Protein AF-A0A9P7KJD4-F1 (afdb_monomer)

pLDDT: mean 81.86, std 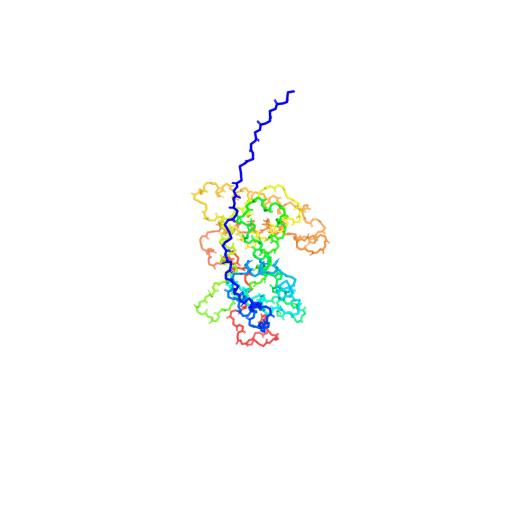16.27, range [40.31, 97.12]

Secondary structure (DSSP, 8-state):
--------------------------GGGS-HHHHHHHHHTS-HHHHHHHHTT-HHHHHHHH-TT--HHHHHHHHHTT---GGGSGGGGSTTPPPP-HHHHHHHHHHHHHHHH-GGGHHHHHHHHHHHHHHHHHTPPPB-TTSSS-PPPHHHHHHHHHHHHS-GGG--S---HHHHHHHHHHHHHHTTGGGGG-S-HHHHHHHHHHHHHHHHHHHT-GGGTTTTTTSSB-TTSSB-HHHHHHHHHHHHHHHHHS-GGGGGGSPP-SGGGGS-B--TTGGG--TT-TT--S--

Mean predicted aligned error: 10.27 Å

Organism: NCBI:txid117069

Foldseek 3Di:
DDDDDDDDDDDPPPPPDPPPVCPPPDPVVDDLVVVLVVLLPDQVVVLVVQLVPDVVSVCSSPVPVDCPSLQSNLVVVVAQALCQFPVNVPPPDDDDNSVVLSVLVVVLVVCLVPVVNCVVCVLSNLVNLVVSLRSFHAQALPDPDRPDGSSQVVSLVSVLVGCSLVDPDDDDLSSLLSSLQQLLQQLCVNLPPDPPPVVSVVVLVVLQVVLCVLQPPCVCQVCPVNDQADVVRHGVSNNSSSVSSNVSVVQVPDPPVCVVVDQDGGSVSSRHYQDNPPPDDDPPCSPCPVVD

Sequence (292 aa):
MKSLVSNTGLKPCSLASPILNSNNLNIFHIPIEVIERILVLCCPRDVIAFSGTSRLAHMIVFDFSNQHLWRELFFSLSFDDPCYSQYYVSSDASPIDWRRKTIERLTTEWTIMSPWMLSNHTSSILQTFIDMVYDLPPLYVRETMRAPSRNVGWLEQVFRTSEVLNVDTEMPRREAMLYSQLRAYVSLSLDKGDADETKSGARLETRRKRGRLYVYNFRNYFGRHWGPFLDSGNADWIHIEHLVNVMVMNLRQLPGIWRDIQPPLGLAACRPFSAPMNGRETPTDWARVEGK

Structure (mmCIF, N/CA/C/O backbone):
data_AF-A0A9P7KJD4-F1
#
_entry.id   AF-A0A9P7KJD4-F1
#
loop_
_atom_site.group_PDB
_atom_site.id
_atom_site.type_symbol
_atom_site.label_atom_id
_atom_site.label_alt_id
_atom_site.label_comp_id
_atom_site.label_asym_id
_atom_site.label_entity_id
_atom_site.label_seq_id
_atom_site.pdbx_PDB_ins_code
_atom_site.Cartn_x
_atom_site.Cartn_y
_atom_site.Cartn_z
_atom_site.occupancy
_atom_site.B_iso_or_equiv
_atom_site.auth_seq_id
_atom_site.auth_comp_id
_atom_site.auth_asym_id
_atom_site.auth_atom_id
_atom_site.pdbx_PDB_model_num
ATOM 1 N N . MET A 1 1 ? -47.289 55.771 16.217 1.00 42.94 1 MET A N 1
ATOM 2 C CA . MET A 1 1 ? -48.157 54.744 15.594 1.00 42.94 1 MET A CA 1
ATOM 3 C C . MET A 1 1 ? -47.655 53.388 16.086 1.00 42.94 1 MET A C 1
ATOM 5 O O . MET A 1 1 ? -46.578 53.003 15.676 1.00 42.94 1 MET A O 1
ATOM 9 N N . LYS A 1 2 ? -48.131 52.814 17.201 1.00 43.31 2 LYS A N 1
ATOM 10 C CA . LYS A 1 2 ? -49.394 52.063 17.410 1.00 43.31 2 LYS A CA 1
ATOM 11 C C . LYS A 1 2 ? -49.703 51.044 16.300 1.00 43.31 2 LYS A C 1
ATOM 13 O O . LYS A 1 2 ? -50.199 51.463 15.265 1.00 43.31 2 LYS A O 1
ATOM 18 N N . SER A 1 3 ? -49.448 49.756 16.576 1.00 42.69 3 SER A N 1
ATOM 19 C CA . SER A 1 3 ? -50.182 48.551 16.113 1.00 42.69 3 SER A CA 1
ATOM 20 C C . SER A 1 3 ? -49.430 47.304 16.639 1.00 42.69 3 SER A C 1
ATOM 22 O O . SER A 1 3 ? -48.323 47.057 16.181 1.00 42.69 3 SER A O 1
ATOM 24 N N . LEU A 1 4 ? -49.776 46.646 17.757 1.00 48.16 4 LEU A N 1
ATOM 25 C CA . LEU A 1 4 ? -50.876 45.683 17.999 1.00 48.16 4 LEU A CA 1
ATOM 26 C C . LEU A 1 4 ? -50.970 44.544 16.969 1.00 48.16 4 LEU A C 1
ATOM 28 O O . LEU A 1 4 ? -51.598 44.755 15.945 1.00 48.16 4 LEU A O 1
ATOM 32 N N . VAL A 1 5 ? -50.438 43.354 17.300 1.00 48.31 5 VAL A N 1
ATOM 33 C CA . VAL A 1 5 ? -50.891 42.010 16.848 1.00 48.31 5 VAL A CA 1
ATOM 34 C C . VAL A 1 5 ? -50.411 40.993 17.907 1.00 48.31 5 VAL A C 1
ATOM 36 O O . VAL A 1 5 ? -49.222 40.731 18.030 1.00 48.31 5 VAL A O 1
ATOM 39 N N . SER A 1 6 ? -51.210 40.767 18.951 1.00 47.00 6 SER A N 1
ATOM 40 C CA . SER A 1 6 ? -52.088 39.602 19.183 1.00 47.00 6 SER A CA 1
ATOM 41 C C . SER A 1 6 ? -51.369 38.338 19.673 1.00 47.00 6 SER A C 1
ATOM 43 O O . SER A 1 6 ? -50.793 37.560 18.919 1.00 47.00 6 SER A O 1
ATOM 45 N N . ASN A 1 7 ? -51.492 38.163 20.984 1.00 44.88 7 ASN A N 1
ATOM 46 C CA . ASN A 1 7 ? -51.107 37.036 21.812 1.00 44.88 7 ASN A CA 1
ATOM 47 C C . ASN A 1 7 ? -52.156 35.914 21.654 1.00 44.88 7 ASN A C 1
ATOM 49 O O . ASN A 1 7 ? -53.291 36.080 22.100 1.00 44.88 7 ASN A O 1
ATOM 53 N N . THR A 1 8 ? -51.812 34.795 21.012 1.00 46.28 8 THR A N 1
ATOM 54 C CA . THR A 1 8 ? -52.658 33.589 20.983 1.00 46.28 8 THR A CA 1
ATOM 55 C C . THR A 1 8 ? -52.100 32.560 21.954 1.00 46.28 8 THR A C 1
ATOM 57 O O . THR A 1 8 ? -51.098 31.901 21.683 1.00 46.28 8 THR A O 1
ATOM 60 N N . GLY A 1 9 ? -52.764 32.445 23.104 1.00 50.56 9 GLY A N 1
ATOM 61 C CA . GLY A 1 9 ? -52.480 31.435 24.111 1.00 50.56 9 GLY A CA 1
ATOM 62 C C . GLY A 1 9 ? -52.808 30.032 23.607 1.00 50.56 9 GLY A C 1
ATOM 63 O O . GLY A 1 9 ? -53.969 29.699 23.378 1.00 50.56 9 GLY A O 1
ATOM 64 N N . LEU A 1 10 ? -51.779 29.196 23.505 1.00 40.31 10 LEU A N 1
ATOM 65 C CA . LEU A 1 10 ? -51.909 27.745 23.477 1.00 40.31 10 LEU A CA 1
ATOM 66 C C . LEU A 1 10 ? -51.587 27.227 24.881 1.00 40.31 10 LEU A C 1
ATOM 68 O O . LEU A 1 10 ? -50.459 27.335 25.357 1.00 40.31 10 LEU A O 1
ATOM 72 N N . LYS A 1 11 ? -52.610 26.698 25.560 1.00 54.25 11 LYS A N 1
ATOM 73 C CA . LYS A 1 11 ? -52.457 25.927 26.799 1.00 54.25 11 LYS A CA 1
ATOM 74 C C . LYS A 1 11 ? -51.611 24.681 26.498 1.00 54.25 11 LYS A C 1
ATOM 76 O O . LYS A 1 11 ? -52.033 23.890 25.653 1.00 54.25 11 LYS A O 1
ATOM 81 N N . PRO A 1 12 ? -50.485 24.440 27.189 1.00 44.53 12 PRO A N 1
ATOM 82 C CA . PRO A 1 12 ? -49.829 23.146 27.112 1.00 44.53 12 PRO A CA 1
ATOM 83 C C . PRO A 1 12 ? -50.713 22.107 27.813 1.00 44.53 12 PRO A C 1
ATOM 85 O O . PRO A 1 12 ? -51.007 22.213 29.005 1.00 44.53 12 PRO A O 1
ATOM 88 N N . CYS A 1 13 ? -51.174 21.115 27.050 1.00 43.16 13 CYS A N 1
ATOM 89 C CA . CYS A 1 13 ? -51.767 19.905 27.601 1.00 43.16 13 CYS A CA 1
ATOM 90 C C . CYS A 1 13 ? -50.708 19.200 28.452 1.00 43.16 13 CYS A C 1
ATOM 92 O O . CYS A 1 13 ? -49.703 18.719 27.932 1.00 43.16 13 CYS A O 1
ATOM 94 N N . SER A 1 14 ? -50.945 19.157 29.762 1.00 47.88 14 SER A N 1
ATOM 95 C CA . SER A 1 14 ? -50.229 18.305 30.706 1.00 47.88 14 SER A CA 1
ATOM 96 C C . SER A 1 14 ? -50.563 16.844 30.394 1.00 47.88 14 SER A C 1
ATOM 98 O O . SER A 1 14 ? -51.525 16.281 30.916 1.00 47.88 14 SER A O 1
ATOM 100 N N . LEU A 1 15 ? -49.804 16.248 29.475 1.00 45.72 15 LEU A N 1
ATOM 101 C CA . LEU A 1 15 ? -49.674 14.801 29.379 1.00 45.72 15 LEU A CA 1
ATOM 102 C C . LEU A 1 15 ? -48.803 14.376 30.556 1.00 45.72 15 LEU A C 1
ATOM 104 O O . LEU A 1 15 ? -47.605 14.648 30.583 1.00 45.72 15 LEU A O 1
ATOM 108 N N . ALA A 1 16 ? -49.436 13.759 31.550 1.00 47.41 16 ALA A N 1
ATOM 109 C CA . ALA A 1 16 ? -48.750 13.074 32.627 1.00 47.41 16 ALA A CA 1
ATOM 110 C C . ALA A 1 16 ? -47.809 12.029 32.013 1.00 47.41 16 ALA A C 1
ATOM 112 O O . ALA A 1 16 ? -48.247 10.990 31.518 1.00 47.41 16 ALA A O 1
ATOM 113 N N . SER A 1 17 ? -46.515 12.339 32.010 1.00 51.97 17 SER A N 1
ATOM 114 C CA . SER A 1 17 ? -45.463 11.386 31.692 1.00 51.97 17 SER A CA 1
ATOM 115 C C . SER A 1 17 ? -45.599 10.198 32.646 1.00 51.97 17 SER A C 1
ATOM 117 O O . SER A 1 17 ? -45.612 10.415 33.863 1.00 51.97 17 SER A O 1
ATOM 119 N N . PRO A 1 18 ? -45.688 8.949 32.162 1.00 50.72 18 PRO A N 1
ATOM 120 C CA . PRO A 1 18 ? -45.493 7.815 33.041 1.00 50.72 18 PRO A CA 1
ATOM 121 C C . PRO A 1 18 ? -44.069 7.929 33.581 1.00 50.72 18 PRO A C 1
ATOM 123 O O . PRO A 1 18 ? -43.103 7.948 32.816 1.00 50.72 18 PRO A O 1
ATOM 126 N N . ILE A 1 19 ? -43.948 8.057 34.902 1.00 47.47 19 ILE A N 1
ATOM 127 C CA . ILE A 1 19 ? -42.687 7.904 35.621 1.00 47.47 19 ILE A CA 1
ATOM 128 C C . ILE A 1 19 ? -42.300 6.433 35.447 1.00 47.47 19 ILE A C 1
ATOM 130 O O . ILE A 1 19 ? -42.606 5.577 36.273 1.00 47.47 19 ILE A O 1
ATOM 134 N N . LEU A 1 20 ? -41.689 6.116 34.307 1.00 48.62 20 LEU A N 1
ATOM 135 C CA . LEU A 1 20 ? -40.846 4.946 34.186 1.00 48.62 20 LEU A CA 1
ATOM 136 C C . LEU A 1 20 ? -39.729 5.184 35.192 1.00 48.62 20 LEU A C 1
ATOM 138 O O . LEU A 1 20 ? -38.929 6.102 35.017 1.00 48.62 20 LEU A O 1
ATOM 142 N N . ASN A 1 21 ? -39.719 4.395 36.266 1.00 48.81 21 ASN A N 1
ATOM 143 C CA . ASN A 1 21 ? -38.546 4.232 37.110 1.00 48.81 21 ASN A CA 1
ATOM 144 C C . ASN A 1 21 ? -37.390 3.842 36.189 1.00 48.81 21 ASN A C 1
ATOM 146 O O . ASN A 1 21 ? -37.224 2.679 35.821 1.00 48.81 21 ASN A O 1
ATOM 150 N N . SER A 1 22 ? -36.631 4.848 35.769 1.00 56.28 22 SER A N 1
ATOM 151 C CA . SER A 1 22 ? -35.399 4.731 35.019 1.00 56.28 22 SER A CA 1
ATOM 152 C C . SER A 1 22 ? -34.359 4.133 35.956 1.00 56.28 22 SER A C 1
ATOM 154 O O . SER A 1 22 ? -33.493 4.828 36.486 1.00 56.28 22 SER A O 1
ATOM 156 N N . ASN A 1 23 ? -34.462 2.823 36.185 1.00 57.41 23 ASN A N 1
ATOM 157 C CA . ASN A 1 23 ? -33.298 2.013 36.488 1.00 57.41 23 ASN A CA 1
ATOM 158 C C . ASN A 1 23 ? -32.370 2.229 35.296 1.00 57.41 23 ASN A C 1
ATOM 160 O O . ASN A 1 23 ? -32.601 1.669 34.226 1.00 57.41 23 ASN A O 1
ATOM 164 N N . ASN A 1 24 ? -31.424 3.158 35.444 1.00 62.34 24 ASN A N 1
ATOM 165 C CA . ASN A 1 24 ? -30.505 3.563 34.392 1.00 62.34 24 ASN A CA 1
ATOM 166 C C . ASN A 1 24 ? -29.698 2.336 33.962 1.00 62.34 24 ASN A C 1
ATOM 168 O O . ASN A 1 24 ? -28.676 2.009 34.562 1.00 62.34 24 ASN A O 1
ATOM 172 N N . LEU A 1 25 ? -30.183 1.643 32.931 1.00 71.75 25 LEU A N 1
ATOM 173 C CA . LEU A 1 25 ? -29.469 0.582 32.239 1.00 71.75 25 LEU A CA 1
ATOM 174 C C . LEU A 1 25 ? -28.323 1.240 31.481 1.00 71.75 25 LEU A C 1
ATOM 176 O O . LEU A 1 25 ? -28.427 1.583 30.307 1.00 71.75 25 LEU A O 1
ATOM 180 N N . ASN A 1 26 ? -27.243 1.496 32.206 1.00 83.25 26 ASN A N 1
ATOM 181 C CA . ASN A 1 26 ? -26.026 2.022 31.640 1.00 83.25 26 ASN A CA 1
ATOM 182 C C . ASN A 1 26 ? -25.213 0.853 31.073 1.00 83.25 26 ASN A C 1
ATOM 184 O O . ASN A 1 26 ? -24.862 -0.074 31.805 1.00 83.25 26 ASN A O 1
ATOM 188 N N . ILE A 1 27 ? -24.894 0.912 29.778 1.00 84.94 27 ILE A N 1
ATOM 189 C CA . ILE A 1 27 ? -24.039 -0.072 29.099 1.00 84.94 27 ILE A CA 1
ATOM 190 C C . ILE A 1 27 ? -22.665 -0.208 29.773 1.00 84.94 27 ILE A C 1
ATOM 192 O O . ILE A 1 27 ? -22.027 -1.242 29.664 1.00 84.94 27 ILE A O 1
ATOM 196 N N . PHE A 1 28 ? -22.220 0.788 30.538 1.00 86.75 28 PHE A N 1
ATOM 197 C CA . PHE A 1 28 ? -20.962 0.718 31.283 1.00 86.75 28 PHE A CA 1
ATOM 198 C C . PHE A 1 28 ? -21.047 -0.098 32.590 1.00 86.75 28 PHE A C 1
ATOM 200 O O . PHE A 1 28 ? -20.061 -0.168 33.316 1.00 86.75 28 PHE A O 1
ATOM 207 N N . HIS A 1 29 ? -22.197 -0.707 32.913 1.00 89.75 29 HIS A N 1
ATOM 208 C CA . HIS A 1 29 ? -22.329 -1.643 34.040 1.00 89.75 29 HIS A CA 1
ATOM 209 C C . HIS A 1 29 ? -22.071 -3.109 33.668 1.00 89.75 29 HIS A C 1
ATOM 211 O O . HIS A 1 29 ? -21.938 -3.935 34.572 1.00 89.75 29 HIS A O 1
ATOM 217 N N . ILE A 1 30 ? -22.000 -3.451 32.377 1.00 93.06 30 ILE A N 1
ATOM 218 C CA . ILE A 1 30 ? -21.575 -4.793 31.956 1.00 93.06 30 ILE A CA 1
ATOM 219 C C . ILE A 1 30 ? -20.040 -4.899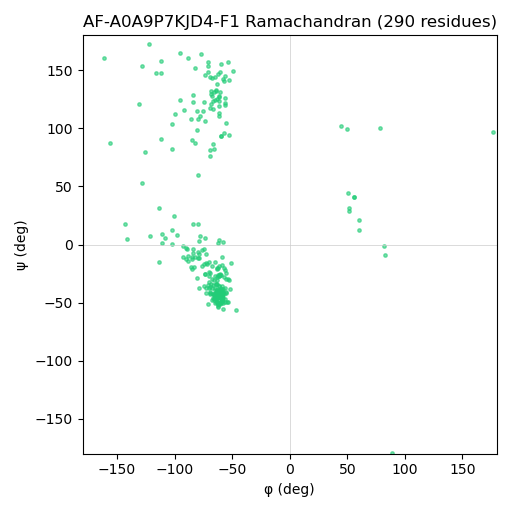 31.946 1.00 93.06 30 ILE A C 1
ATOM 221 O O . ILE A 1 30 ? -19.366 -3.885 31.747 1.00 93.06 30 ILE A O 1
ATOM 225 N N . PRO A 1 31 ? -19.473 -6.104 32.155 1.00 93.94 31 PRO A N 1
ATOM 226 C CA . PRO A 1 31 ? -18.030 -6.318 32.076 1.00 93.94 31 PRO A CA 1
ATOM 227 C C . PRO A 1 31 ? -17.456 -5.886 30.723 1.00 93.94 31 PRO A C 1
ATOM 229 O O . PRO A 1 31 ? -18.100 -6.053 29.682 1.00 93.94 31 PRO A O 1
ATOM 232 N N . ILE A 1 32 ? -16.236 -5.349 30.739 1.00 92.44 32 ILE A N 1
ATOM 233 C CA . ILE A 1 32 ? -15.574 -4.786 29.557 1.00 92.44 32 ILE A CA 1
ATOM 234 C C . ILE A 1 32 ? -15.421 -5.816 28.433 1.00 92.44 32 ILE A C 1
ATOM 236 O O . ILE A 1 32 ? -15.647 -5.502 27.269 1.00 92.44 32 ILE A O 1
ATOM 240 N N . GLU A 1 33 ? -15.168 -7.072 28.785 1.00 93.38 33 GLU A N 1
ATOM 241 C CA . GLU A 1 33 ? -15.022 -8.187 27.852 1.00 93.38 33 GLU A CA 1
ATOM 242 C C . GLU A 1 33 ? -16.323 -8.441 27.076 1.00 93.38 33 GLU A C 1
ATOM 244 O O . GLU A 1 33 ? -16.302 -8.817 25.902 1.00 93.38 33 GLU A O 1
ATOM 249 N N . VAL A 1 34 ? -17.476 -8.212 27.717 1.00 94.81 34 VAL A N 1
ATOM 250 C CA . VAL A 1 34 ? -18.794 -8.330 27.078 1.00 94.81 34 VAL A CA 1
ATOM 251 C C . VAL A 1 34 ? -19.022 -7.163 26.122 1.00 94.81 34 VAL A C 1
ATOM 253 O O . VAL A 1 34 ? -19.505 -7.384 25.013 1.00 94.81 34 VAL A O 1
ATOM 256 N N . ILE A 1 35 ? -18.636 -5.943 26.514 1.00 94.56 35 ILE A N 1
ATOM 257 C CA . ILE A 1 35 ? -18.706 -4.762 25.641 1.00 94.56 35 ILE A CA 1
ATOM 258 C C . ILE A 1 35 ? -17.846 -4.989 24.397 1.00 94.56 35 ILE A C 1
ATOM 260 O O . ILE A 1 35 ? -18.338 -4.834 23.285 1.00 94.56 35 ILE A O 1
ATOM 264 N N . GLU A 1 36 ? -16.595 -5.415 24.565 1.00 93.81 36 GLU A N 1
ATOM 265 C CA . GLU A 1 36 ? -15.687 -5.698 23.452 1.00 93.81 36 GLU A CA 1
ATOM 266 C C . GLU A 1 36 ? -16.253 -6.763 22.519 1.00 93.81 36 GLU A C 1
ATOM 268 O O . GLU A 1 36 ? -16.260 -6.576 21.305 1.00 93.81 36 GLU A O 1
ATOM 273 N N . ARG A 1 37 ? -16.814 -7.845 23.066 1.00 94.25 37 ARG A N 1
ATOM 274 C CA . ARG A 1 37 ? -17.432 -8.896 22.253 1.00 94.25 37 ARG A CA 1
ATOM 275 C C . ARG A 1 37 ? -18.651 -8.408 21.473 1.00 94.25 37 ARG A C 1
ATOM 277 O O . ARG A 1 37 ? -18.861 -8.872 20.357 1.00 94.25 37 ARG A O 1
ATOM 284 N N . ILE A 1 38 ? -19.435 -7.481 22.028 1.00 95.50 38 ILE A N 1
ATOM 285 C CA . ILE A 1 38 ? -20.523 -6.813 21.299 1.00 95.50 38 ILE A CA 1
ATOM 286 C C . ILE A 1 38 ? -19.943 -5.929 20.189 1.00 95.50 38 ILE A C 1
ATOM 288 O O . ILE A 1 38 ? -20.411 -5.998 19.058 1.00 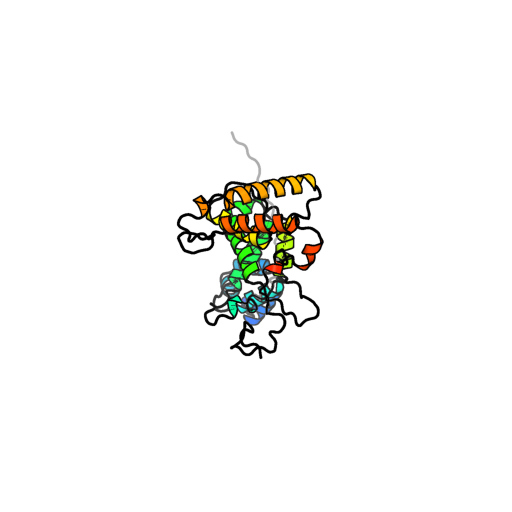95.50 38 ILE A O 1
ATOM 292 N N . LEU A 1 39 ? -18.904 -5.141 20.483 1.00 96.00 39 LEU A N 1
ATOM 293 C CA . LEU A 1 39 ? -18.277 -4.241 19.512 1.00 96.00 39 LEU A CA 1
ATOM 294 C C . LEU A 1 39 ? -17.627 -4.988 18.340 1.00 96.00 39 LEU A C 1
ATOM 296 O O . LEU A 1 39 ? -17.690 -4.491 17.221 1.00 96.00 39 LEU A O 1
ATOM 300 N N . VAL A 1 40 ? -17.069 -6.184 18.556 1.00 96.12 40 VAL A N 1
ATOM 301 C CA . VAL A 1 40 ? -16.535 -7.049 17.482 1.00 96.12 40 VAL A CA 1
ATOM 302 C C . VAL A 1 40 ? -17.613 -7.456 16.467 1.00 96.12 40 VAL A C 1
ATOM 304 O O . VAL A 1 40 ? -17.295 -7.720 15.310 1.00 96.12 40 VAL A O 1
ATOM 307 N N . LEU A 1 41 ? -18.890 -7.489 16.866 1.00 95.62 41 LEU A N 1
ATOM 308 C CA . LEU A 1 41 ? -20.010 -7.787 15.963 1.00 95.62 41 LEU A CA 1
ATOM 309 C C . LEU A 1 41 ? -20.474 -6.564 15.155 1.00 95.62 41 LEU A C 1
ATOM 311 O O . LEU A 1 41 ? -21.283 -6.712 14.239 1.00 95.62 41 LEU A O 1
ATOM 315 N N . CYS A 1 42 ? -19.998 -5.366 15.494 1.00 95.62 42 CYS A N 1
ATOM 316 C CA . CYS A 1 42 ? -20.350 -4.126 14.814 1.00 95.62 42 CYS A CA 1
ATOM 317 C C . CYS A 1 42 ? -19.408 -3.844 13.635 1.00 95.62 42 CYS A C 1
ATOM 319 O O . CYS A 1 42 ? -18.271 -4.314 13.585 1.00 95.62 42 CYS A O 1
ATOM 321 N N . CYS A 1 43 ? -19.848 -2.994 12.702 1.00 93.81 43 CYS A N 1
ATOM 322 C CA . CYS A 1 43 ? -18.942 -2.453 11.695 1.00 93.81 43 CYS A CA 1
ATOM 323 C C . CYS A 1 43 ? -17.865 -1.598 12.392 1.00 93.81 43 CYS A C 1
ATOM 325 O O . CYS A 1 43 ? -18.207 -0.789 13.259 1.00 93.81 43 CYS A O 1
ATOM 327 N N . PRO A 1 44 ? -16.579 -1.675 12.002 1.00 94.75 44 PRO A N 1
ATOM 328 C CA . PRO A 1 44 ? -15.530 -0.843 12.597 1.00 94.75 44 PRO A CA 1
ATOM 329 C C . PRO A 1 44 ? -15.826 0.665 12.568 1.00 94.75 44 PRO A C 1
ATOM 331 O O . PRO A 1 44 ? -15.413 1.399 13.463 1.00 94.75 44 PRO A O 1
ATOM 334 N N . ARG A 1 45 ? -16.585 1.137 11.569 1.00 94.00 45 ARG A N 1
ATOM 335 C CA . ARG A 1 45 ? -17.041 2.535 11.490 1.00 94.00 45 ARG A CA 1
ATOM 336 C C . ARG A 1 45 ? -17.985 2.892 12.642 1.00 94.00 45 ARG A C 1
ATOM 338 O O . ARG A 1 45 ? -17.856 3.970 13.216 1.00 94.00 45 ARG A O 1
ATOM 345 N N . ASP A 1 46 ? -18.868 1.973 13.020 1.00 95.94 46 ASP A N 1
ATOM 346 C CA . ASP A 1 46 ? -19.786 2.149 14.147 1.00 95.94 46 ASP A CA 1
ATOM 347 C C . ASP A 1 46 ? -19.037 2.099 15.479 1.00 95.94 46 ASP A C 1
ATOM 349 O O . ASP A 1 46 ? -19.365 2.849 16.392 1.00 95.94 46 ASP A O 1
ATOM 353 N N . VAL A 1 47 ? -17.984 1.280 15.585 1.00 96.38 47 VAL A N 1
ATOM 354 C CA . VAL A 1 47 ? -17.105 1.252 16.768 1.00 96.38 47 VAL A CA 1
ATOM 355 C C . VAL A 1 47 ? -16.382 2.594 16.939 1.00 96.38 47 VAL A C 1
ATOM 357 O O . VAL A 1 47 ? -16.336 3.143 18.043 1.00 96.38 47 VAL A O 1
ATOM 360 N N . ILE A 1 48 ? -15.883 3.176 15.843 1.00 95.00 48 ILE A N 1
ATOM 361 C CA . ILE A 1 48 ? -15.301 4.525 15.855 1.00 95.00 48 ILE A CA 1
ATOM 362 C C . ILE A 1 48 ? -16.363 5.561 16.244 1.00 95.00 48 ILE A C 1
ATOM 364 O O . ILE A 1 48 ? -16.102 6.398 17.105 1.00 95.00 48 ILE A O 1
ATOM 368 N N . ALA A 1 49 ? -17.573 5.501 15.686 1.00 95.81 49 ALA A N 1
ATOM 369 C CA . ALA A 1 49 ? -18.648 6.421 16.058 1.00 95.81 49 ALA A CA 1
ATOM 370 C C . ALA A 1 49 ? -19.050 6.284 17.541 1.00 95.81 49 ALA A C 1
ATOM 372 O O . ALA A 1 49 ? -19.209 7.290 18.236 1.00 95.81 49 ALA A O 1
ATOM 373 N N . PHE A 1 50 ? -19.134 5.053 18.055 1.00 95.88 50 PHE A N 1
ATOM 374 C CA . PHE A 1 50 ? -19.419 4.749 19.458 1.00 95.88 50 PHE A CA 1
ATOM 375 C C . PHE A 1 50 ? -18.397 5.397 20.393 1.00 95.88 50 PHE A C 1
ATOM 377 O O . PHE A 1 50 ? -18.780 5.987 21.406 1.00 95.88 50 PHE A O 1
ATOM 384 N N . SER A 1 51 ? -17.114 5.369 20.028 1.00 96.19 51 SER A N 1
ATOM 385 C CA . SER A 1 51 ? -16.053 6.009 20.811 1.00 96.19 51 SER A CA 1
ATOM 386 C C . SER A 1 51 ? -16.286 7.515 21.027 1.00 96.19 51 SER A C 1
ATOM 388 O O . SER A 1 51 ? -15.893 8.056 22.057 1.00 96.19 51 SER A O 1
ATOM 390 N N . GLY A 1 52 ? -16.988 8.187 20.105 1.00 96.12 52 GLY A N 1
ATOM 391 C CA . GLY A 1 52 ? -17.313 9.613 20.188 1.00 96.12 52 GLY A CA 1
ATOM 392 C C . GLY A 1 52 ? -18.481 9.953 21.120 1.00 96.12 52 GLY A C 1
ATOM 393 O O . GLY A 1 52 ? -18.732 11.127 21.378 1.00 96.12 52 GLY A O 1
ATOM 394 N N . THR A 1 53 ? -19.200 8.955 21.642 1.00 96.56 53 THR A N 1
ATOM 395 C CA . THR A 1 53 ? -20.408 9.184 22.456 1.00 96.56 53 THR A CA 1
ATOM 396 C C . THR A 1 53 ? -20.105 9.550 23.908 1.00 96.56 53 THR A C 1
ATOM 398 O O . THR A 1 53 ? -20.894 10.238 24.553 1.00 96.56 53 THR A O 1
ATOM 401 N N . SER A 1 54 ? -18.975 9.092 24.455 1.00 95.12 54 SER A N 1
ATOM 402 C CA . SER A 1 54 ? -18.577 9.364 25.840 1.00 95.12 54 SER A CA 1
ATOM 403 C C . SER A 1 54 ? -17.082 9.133 26.060 1.00 95.12 54 SER A C 1
ATOM 405 O O . SER A 1 54 ? -16.443 8.375 25.333 1.00 95.12 54 SER A O 1
ATOM 407 N N . ARG A 1 55 ? -16.522 9.716 27.131 1.00 94.88 55 ARG A N 1
ATOM 408 C CA . ARG A 1 55 ? -15.117 9.478 27.510 1.00 94.88 55 ARG A CA 1
ATOM 409 C C . ARG A 1 55 ? -14.845 8.009 27.845 1.00 94.88 55 ARG A C 1
ATOM 411 O O . ARG A 1 55 ? -13.769 7.517 27.531 1.00 94.88 55 ARG A O 1
ATOM 418 N N . LEU A 1 56 ? -15.804 7.317 28.467 1.00 94.00 56 LEU A N 1
ATOM 419 C CA . LEU A 1 56 ? -15.669 5.890 28.771 1.00 94.00 56 LEU A CA 1
ATOM 420 C C . LEU A 1 56 ? -15.654 5.056 27.489 1.00 94.00 56 LEU A C 1
ATOM 422 O O . LEU A 1 56 ? -14.740 4.263 27.318 1.00 94.00 56 LEU A O 1
ATOM 426 N N . ALA A 1 57 ? -16.582 5.288 26.555 1.00 95.31 57 ALA A N 1
ATOM 427 C CA . ALA A 1 57 ? -16.568 4.622 25.250 1.00 95.31 57 ALA A CA 1
ATOM 428 C C . ALA A 1 57 ? -15.252 4.867 24.497 1.00 95.31 57 ALA A C 1
ATOM 430 O O . ALA A 1 57 ? -14.667 3.931 23.959 1.00 95.31 57 ALA A O 1
ATOM 431 N N . HIS A 1 58 ? -14.744 6.104 24.517 1.00 95.69 58 HIS A N 1
ATOM 432 C CA . HIS A 1 58 ? -13.442 6.426 23.943 1.00 95.69 58 HIS A CA 1
ATOM 433 C C . HIS A 1 58 ? -12.309 5.635 24.603 1.00 95.69 58 HIS A C 1
ATOM 435 O O . HIS A 1 58 ? -11.458 5.095 23.906 1.00 95.69 58 HIS A O 1
ATOM 441 N N . MET A 1 59 ? -12.279 5.562 25.937 1.00 94.50 59 MET A N 1
ATOM 442 C CA . MET A 1 59 ? -11.270 4.783 26.658 1.00 94.50 59 MET A CA 1
ATOM 443 C C . MET A 1 59 ? -11.355 3.299 26.303 1.00 94.50 59 MET A C 1
ATOM 445 O O . MET A 1 59 ? -10.329 2.709 26.025 1.00 94.50 59 MET A O 1
ATOM 449 N N . ILE A 1 60 ? -12.555 2.724 26.234 1.00 93.56 60 ILE A N 1
ATOM 450 C CA . ILE A 1 60 ? -12.762 1.316 25.867 1.00 93.56 60 ILE A CA 1
ATOM 451 C C . ILE A 1 60 ? -12.245 1.028 24.453 1.00 93.56 60 ILE A C 1
ATOM 453 O O . ILE A 1 60 ? -11.522 0.064 24.236 1.00 93.56 60 ILE A O 1
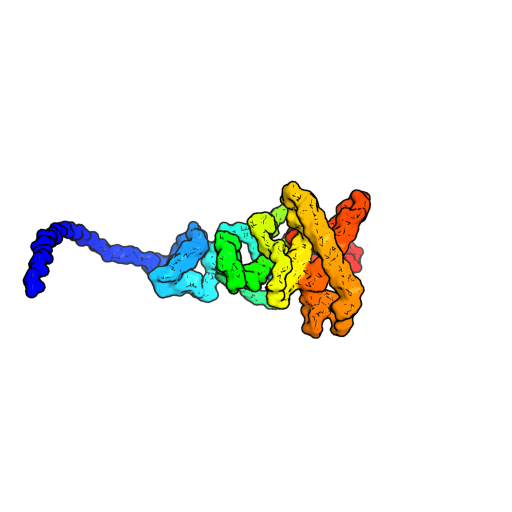ATOM 457 N N . VAL A 1 61 ? -12.600 1.874 23.485 1.00 95.44 61 VAL A N 1
ATOM 458 C CA . VAL A 1 61 ? -12.245 1.657 22.077 1.00 95.44 61 VAL A CA 1
ATOM 459 C C . VAL A 1 61 ? -10.769 1.951 21.805 1.00 95.44 61 VAL A C 1
ATOM 461 O O . VAL A 1 61 ? -10.154 1.285 20.976 1.00 95.44 61 VAL A O 1
ATOM 464 N N . PHE A 1 62 ? -10.184 2.953 22.462 1.00 94.50 62 PHE A N 1
ATOM 465 C CA . PHE A 1 62 ? -8.837 3.437 22.151 1.00 94.50 62 PHE A CA 1
ATOM 466 C C . PHE A 1 62 ? -7.785 3.146 23.218 1.00 94.50 62 PHE A C 1
ATOM 468 O O . PHE A 1 62 ? -6.669 3.663 23.082 1.00 94.50 62 PHE A O 1
ATOM 475 N N . ASP A 1 63 ? -8.095 2.335 24.234 1.00 90.81 63 ASP A N 1
ATOM 476 C CA . ASP A 1 63 ? -7.088 1.907 25.200 1.00 90.81 63 ASP A CA 1
ATOM 477 C C . ASP A 1 63 ? -5.926 1.231 24.468 1.00 90.81 63 ASP A C 1
ATOM 479 O O . ASP A 1 63 ? -6.082 0.258 23.732 1.00 90.81 63 ASP A O 1
ATOM 483 N N . PHE A 1 64 ? -4.735 1.791 24.658 1.00 71.75 64 PHE A N 1
ATOM 484 C CA . PHE A 1 64 ? -3.530 1.356 23.969 1.00 71.75 64 PHE A CA 1
ATOM 485 C C . PHE A 1 64 ? -3.079 -0.030 24.438 1.00 71.75 64 PHE A C 1
ATOM 487 O O . PHE A 1 64 ? -2.398 -0.735 23.692 1.00 71.75 64 PHE A O 1
ATOM 494 N N . SER A 1 65 ? -3.464 -0.421 25.658 1.00 83.25 65 SER A N 1
ATOM 495 C CA . SER A 1 65 ? -3.115 -1.724 26.218 1.00 83.25 65 SER A CA 1
ATOM 496 C C . SER A 1 65 ? -3.851 -2.878 25.527 1.00 83.25 65 SER A C 1
ATOM 498 O O . SER A 1 65 ? -3.312 -3.983 25.441 1.00 83.25 65 SER A O 1
ATOM 500 N N . ASN A 1 66 ? -5.038 -2.613 24.964 1.00 81.62 66 ASN A N 1
ATOM 501 C CA . ASN A 1 66 ? -5.898 -3.639 24.397 1.00 81.62 66 ASN A CA 1
ATOM 502 C C . ASN A 1 66 ? -6.017 -3.544 22.865 1.00 81.62 66 ASN A C 1
ATOM 504 O O . ASN A 1 66 ? -6.907 -2.908 22.302 1.00 81.62 66 ASN A O 1
ATOM 508 N N . GLN A 1 67 ? -5.125 -4.249 22.166 1.00 92.19 67 GLN A N 1
ATOM 509 C CA . GLN A 1 67 ? -5.179 -4.409 20.706 1.00 92.19 67 GLN A CA 1
ATOM 510 C C . GLN A 1 67 ? -6.120 -5.547 20.258 1.00 92.19 67 GLN A C 1
ATOM 512 O O . GLN A 1 67 ? -6.298 -5.741 19.055 1.00 92.19 67 GLN A O 1
ATOM 517 N N . HIS A 1 68 ? -6.720 -6.305 21.188 1.00 92.88 68 HIS A N 1
ATOM 518 C CA . HIS A 1 68 ? -7.563 -7.464 20.868 1.00 92.88 68 HIS A CA 1
ATOM 519 C C . HIS A 1 68 ? -8.806 -7.055 20.073 1.00 92.88 68 HIS A C 1
ATOM 521 O O . HIS A 1 68 ? -9.049 -7.610 19.004 1.00 92.88 68 HIS A O 1
ATOM 527 N N . LEU A 1 69 ? -9.536 -6.032 20.537 1.00 95.12 69 LEU A N 1
ATOM 528 C CA . LEU A 1 69 ? -10.714 -5.508 19.837 1.00 95.12 69 LEU A CA 1
ATOM 529 C C . LEU A 1 69 ? -10.386 -5.149 18.380 1.00 95.12 69 LEU A C 1
ATOM 531 O O . LEU A 1 69 ? -11.069 -5.583 17.456 1.00 95.12 69 LEU A O 1
ATOM 535 N N . TRP A 1 70 ? -9.311 -4.389 18.164 1.00 95.94 70 TRP A N 1
ATOM 536 C CA . TRP A 1 70 ? -8.907 -3.957 16.825 1.00 95.94 70 TRP A CA 1
ATOM 537 C C . TRP A 1 70 ? -8.414 -5.099 15.946 1.00 95.94 70 TRP A C 1
ATOM 539 O O . TRP A 1 70 ? -8.661 -5.076 14.745 1.00 95.94 70 TRP A O 1
ATOM 549 N N . ARG A 1 71 ? -7.753 -6.106 16.522 1.00 94.88 71 ARG A N 1
ATOM 550 C CA . ARG A 1 71 ? -7.348 -7.313 15.798 1.00 94.88 71 ARG A CA 1
ATOM 551 C C . ARG A 1 71 ? -8.559 -8.103 15.299 1.00 94.88 71 ARG A C 1
ATOM 553 O O . ARG A 1 71 ? -8.601 -8.475 14.131 1.00 94.88 71 ARG A O 1
ATOM 560 N N . GLU A 1 72 ? -9.557 -8.316 16.152 1.00 95.00 72 GLU A N 1
ATOM 561 C CA . GLU A 1 72 ? -10.790 -9.015 15.770 1.00 95.00 72 GLU A CA 1
ATOM 562 C C . GLU A 1 72 ? -11.579 -8.226 14.711 1.00 95.00 72 GLU A C 1
ATOM 564 O O . GLU A 1 72 ? -11.994 -8.779 13.689 1.00 95.00 72 GLU A O 1
ATOM 569 N N . LEU A 1 73 ? -11.697 -6.903 14.883 1.00 95.31 73 LEU A N 1
ATOM 570 C CA . LEU A 1 73 ? -12.297 -6.021 13.877 1.00 95.31 73 LEU A CA 1
ATOM 571 C C . LEU A 1 73 ? -11.534 -6.069 12.548 1.00 95.31 73 LEU A C 1
ATOM 573 O O . LEU A 1 73 ? -12.156 -6.119 11.488 1.00 95.31 73 LEU A O 1
ATOM 577 N N . PHE A 1 74 ? -10.203 -6.104 12.576 1.00 94.88 74 PHE A N 1
ATOM 578 C CA . PHE A 1 74 ? -9.386 -6.227 11.372 1.00 94.88 74 PHE A CA 1
ATOM 579 C C . PHE A 1 74 ? -9.687 -7.522 10.608 1.00 94.88 74 PHE A C 1
ATOM 581 O O . PHE A 1 74 ? -9.847 -7.497 9.386 1.00 94.88 74 PHE A O 1
ATOM 588 N N . PHE A 1 75 ? -9.816 -8.651 11.310 1.00 92.19 75 PHE A N 1
ATOM 589 C CA . PHE A 1 75 ? -10.150 -9.926 10.675 1.00 92.19 75 PHE A CA 1
ATOM 590 C C . PHE A 1 75 ? -11.570 -9.961 10.107 1.00 92.19 75 PHE A C 1
ATOM 592 O O . PHE A 1 75 ? -11.790 -10.603 9.075 1.00 92.19 75 PHE A O 1
ATOM 599 N N . SER A 1 76 ? -12.510 -9.214 10.696 1.00 92.19 76 SER A N 1
ATOM 600 C CA . SER A 1 76 ? -13.860 -9.059 10.139 1.00 92.19 76 SER A CA 1
ATOM 601 C C . SER A 1 76 ? -13.871 -8.359 8.767 1.00 92.19 76 SER A C 1
ATOM 603 O O . SER A 1 76 ? -14.713 -8.665 7.923 1.00 92.19 76 SER A O 1
ATOM 605 N N . LEU A 1 77 ? -12.887 -7.491 8.488 1.00 89.00 77 LEU A N 1
ATOM 606 C CA . LEU A 1 77 ? -12.766 -6.738 7.230 1.00 89.00 77 LEU A CA 1
ATOM 607 C C . LEU A 1 77 ? -12.221 -7.563 6.053 1.00 89.00 77 LEU A C 1
ATOM 609 O O . LEU A 1 77 ? -11.978 -7.018 4.979 1.00 89.00 77 LEU A O 1
ATOM 613 N N . SER A 1 78 ? -12.046 -8.878 6.220 1.00 88.00 78 SER A N 1
ATOM 614 C CA . SER A 1 78 ? -11.564 -9.775 5.161 1.00 88.00 78 SER A CA 1
ATOM 615 C C . SER A 1 78 ? -10.216 -9.352 4.568 1.00 88.00 78 SER A C 1
ATOM 617 O O . SER A 1 78 ? -10.001 -9.463 3.367 1.00 88.00 78 SER A O 1
ATOM 619 N N . PHE A 1 79 ? -9.279 -8.910 5.402 1.00 91.50 79 PHE A N 1
ATOM 620 C CA . PHE A 1 79 ? -7.893 -8.678 4.995 1.00 91.50 79 PHE A CA 1
ATOM 621 C C . PHE A 1 79 ? -6.992 -9.882 5.295 1.00 91.50 79 PHE A C 1
ATOM 623 O O . PHE A 1 79 ? -7.380 -10.785 6.041 1.00 91.50 79 PHE A O 1
ATOM 630 N N . ASP A 1 80 ? -5.801 -9.912 4.689 1.00 91.62 80 ASP A N 1
ATOM 631 C CA . ASP A 1 80 ? -4.774 -10.897 5.050 1.00 91.62 80 ASP A CA 1
ATOM 632 C C . ASP A 1 80 ? -4.148 -10.546 6.404 1.00 91.62 80 ASP A C 1
ATOM 634 O O . ASP A 1 80 ? -3.981 -9.367 6.727 1.00 91.62 80 ASP A O 1
ATOM 638 N N . ASP A 1 81 ? -3.777 -11.569 7.176 1.00 90.62 81 ASP A N 1
ATOM 639 C CA . ASP A 1 81 ? -3.109 -11.396 8.464 1.00 90.62 81 ASP A CA 1
ATOM 640 C C . ASP A 1 81 ? -1.627 -11.000 8.253 1.00 90.62 81 ASP A C 1
ATOM 642 O O . ASP A 1 81 ? -0.846 -11.807 7.729 1.00 90.62 81 ASP A O 1
ATOM 646 N N . PRO A 1 82 ? -1.218 -9.778 8.661 1.00 89.75 82 PRO A N 1
ATOM 647 C CA . PRO A 1 82 ? 0.145 -9.282 8.481 1.00 89.75 82 PRO A CA 1
ATOM 648 C C . PRO A 1 82 ? 1.202 -10.104 9.232 1.00 89.75 82 PRO A C 1
ATOM 650 O O . PRO A 1 82 ? 2.368 -10.072 8.831 1.00 89.75 82 PRO A O 1
ATOM 653 N N . CYS A 1 83 ? 0.820 -10.883 10.256 1.00 86.38 83 CYS A N 1
ATOM 654 C CA . CYS A 1 83 ? 1.732 -11.769 10.988 1.00 86.38 83 CYS A CA 1
ATOM 655 C C . CYS A 1 83 ? 2.384 -12.820 10.084 1.00 86.38 83 CYS A C 1
ATOM 657 O O . CYS A 1 83 ? 3.467 -13.309 10.394 1.00 86.38 83 CYS A O 1
ATOM 659 N N . TYR A 1 84 ? 1.732 -13.183 8.975 1.00 84.12 84 TYR A N 1
ATOM 660 C CA . TYR A 1 84 ? 2.272 -14.164 8.037 1.00 84.12 84 TYR A CA 1
ATOM 661 C C . TYR A 1 84 ? 3.151 -13.549 6.950 1.00 84.12 84 TYR A C 1
ATOM 663 O O . TYR A 1 84 ? 3.700 -14.297 6.145 1.00 84.12 84 TYR A O 1
ATOM 671 N N . SER A 1 85 ? 3.300 -12.226 6.881 1.00 81.75 85 SER A N 1
ATOM 672 C CA . SER A 1 85 ? 4.214 -11.612 5.914 1.00 81.75 85 SER A CA 1
ATOM 673 C C . SER A 1 85 ? 5.676 -11.913 6.279 1.00 81.75 85 SER A C 1
ATOM 675 O O . SER A 1 85 ? 6.045 -11.969 7.453 1.00 81.75 85 SER A O 1
ATOM 677 N N . GLN A 1 86 ? 6.541 -12.112 5.276 1.00 64.81 86 GLN A N 1
ATOM 678 C CA . GLN A 1 86 ? 7.951 -12.473 5.517 1.00 64.81 86 GLN A CA 1
ATOM 679 C C . GLN A 1 86 ? 8.721 -11.412 6.316 1.00 64.81 86 GLN A C 1
ATOM 681 O O . GLN A 1 86 ? 9.674 -11.752 7.014 1.00 64.81 86 GLN A O 1
ATOM 686 N N . TYR A 1 87 ? 8.280 -10.152 6.262 1.00 59.22 87 TYR A N 1
ATOM 687 C CA . TYR A 1 87 ? 8.869 -9.053 7.027 1.00 59.22 87 TYR A CA 1
ATOM 688 C C . TYR A 1 87 ? 8.757 -9.247 8.547 1.00 59.22 87 TYR A C 1
ATOM 690 O O . TYR A 1 87 ? 9.593 -8.736 9.286 1.00 59.22 87 TYR A O 1
ATOM 698 N N . TYR A 1 88 ? 7.758 -10.002 9.017 1.00 53.94 88 TYR A N 1
ATOM 699 C CA . TYR A 1 88 ? 7.515 -10.227 10.444 1.00 53.94 88 TYR A CA 1
ATOM 700 C C . TYR A 1 88 ? 8.269 -11.423 11.037 1.00 53.94 88 TYR A C 1
ATOM 702 O O . TYR A 1 88 ? 8.295 -11.576 12.254 1.00 53.94 88 TYR A O 1
ATOM 710 N N . VAL A 1 89 ? 8.910 -12.260 10.212 1.00 54.88 89 VAL A N 1
ATOM 711 C CA . VAL A 1 89 ? 9.707 -13.403 10.701 1.00 54.88 89 VAL A CA 1
ATOM 712 C C . VAL A 1 89 ? 11.096 -12.957 11.191 1.00 54.88 89 VAL A C 1
ATOM 714 O O . VAL A 1 89 ? 11.797 -13.714 11.860 1.00 54.88 89 VAL A O 1
ATOM 717 N N . SER A 1 90 ? 11.499 -11.712 10.918 1.00 58.53 90 SER A N 1
ATOM 718 C CA . SER A 1 90 ? 12.703 -11.123 11.506 1.00 58.53 90 SER A CA 1
ATOM 719 C C . SER A 1 90 ? 12.519 -10.912 13.013 1.00 58.53 90 SER A C 1
ATOM 721 O O . SER A 1 90 ? 11.557 -10.281 13.441 1.00 58.53 90 SER A O 1
ATOM 723 N N . SER A 1 91 ? 13.463 -11.406 13.822 1.00 54.62 91 SER A N 1
ATOM 724 C CA . SER A 1 91 ? 13.400 -11.381 15.296 1.00 54.62 91 SER A CA 1
ATOM 725 C C . SER A 1 91 ? 13.292 -9.986 15.936 1.00 54.62 91 SER A C 1
ATOM 727 O O . SER A 1 91 ? 12.976 -9.907 17.119 1.00 54.62 91 SER A O 1
ATOM 729 N N . ASP A 1 92 ? 13.482 -8.911 15.164 1.00 60.81 92 ASP A N 1
ATOM 730 C CA . ASP A 1 92 ? 13.411 -7.513 15.617 1.00 60.81 92 ASP A CA 1
ATOM 731 C C . ASP A 1 92 ? 12.097 -6.802 15.226 1.00 60.81 92 ASP A C 1
ATOM 733 O O . ASP A 1 92 ? 12.003 -5.573 15.291 1.00 60.81 92 ASP A O 1
ATOM 737 N N . ALA A 1 93 ? 11.075 -7.539 14.777 1.00 67.31 93 ALA A N 1
ATOM 738 C CA . ALA A 1 93 ? 9.821 -6.935 14.340 1.00 67.31 93 ALA A CA 1
ATOM 739 C C . ALA A 1 93 ? 9.083 -6.249 15.506 1.00 67.31 93 ALA A C 1
ATOM 741 O O . ALA A 1 93 ? 8.758 -6.864 16.524 1.00 67.31 93 ALA A O 1
ATOM 742 N N . SER A 1 94 ? 8.785 -4.958 15.340 1.00 79.12 94 SER A N 1
ATOM 743 C CA . SER A 1 94 ? 7.957 -4.210 16.284 1.00 79.12 94 SER A CA 1
ATOM 744 C C . SER A 1 94 ? 6.541 -4.804 16.356 1.00 79.12 94 SER A C 1
ATOM 746 O O . SER A 1 94 ? 6.025 -5.299 15.348 1.00 79.12 94 SER A O 1
ATOM 748 N N . PRO A 1 95 ? 5.881 -4.768 17.530 1.00 87.25 95 PRO A N 1
ATOM 749 C CA . PRO A 1 95 ? 4.536 -5.316 17.674 1.00 87.25 95 PRO A CA 1
ATOM 750 C C . PRO A 1 95 ? 3.556 -4.639 16.706 1.00 87.25 95 PRO A C 1
ATOM 752 O O . PRO A 1 95 ? 3.630 -3.433 16.459 1.00 87.25 95 PRO A O 1
ATOM 755 N N . ILE A 1 96 ? 2.625 -5.424 16.155 1.00 89.56 96 ILE A N 1
ATOM 756 C CA . ILE A 1 96 ? 1.634 -4.933 15.190 1.00 89.56 96 ILE A CA 1
ATOM 757 C C . ILE A 1 96 ? 0.654 -3.985 15.886 1.00 89.56 96 ILE A C 1
ATOM 759 O O . ILE A 1 96 ? -0.070 -4.387 16.795 1.00 89.56 96 ILE A O 1
ATOM 763 N N . ASP A 1 97 ? 0.582 -2.742 15.408 1.00 92.94 97 ASP A N 1
ATOM 764 C CA . ASP A 1 97 ? -0.484 -1.804 15.773 1.00 92.94 97 ASP A CA 1
ATOM 765 C C . ASP A 1 97 ? -1.727 -2.083 14.910 1.00 92.94 97 ASP A C 1
ATOM 767 O O . ASP A 1 97 ? -1.903 -1.528 13.817 1.00 92.94 97 ASP A O 1
ATOM 771 N N . TRP A 1 98 ? -2.569 -3.002 15.392 1.00 94.12 98 TRP A N 1
ATOM 772 C CA . TRP A 1 98 ? -3.807 -3.422 14.730 1.00 94.12 98 TRP A CA 1
ATOM 773 C C . TRP A 1 98 ? -4.783 -2.267 14.572 1.00 94.12 98 TRP A C 1
ATOM 775 O O . TRP A 1 98 ? -5.414 -2.132 13.520 1.00 94.12 98 TRP A O 1
ATOM 785 N N . ARG A 1 99 ? -4.876 -1.400 15.586 1.00 94.44 99 ARG A N 1
ATOM 786 C CA . ARG A 1 99 ? -5.706 -0.196 15.532 1.00 94.44 99 ARG A CA 1
ATOM 787 C C . ARG A 1 99 ? -5.301 0.684 14.360 1.00 94.44 99 ARG A C 1
ATOM 789 O O . ARG A 1 99 ? -6.143 1.014 13.525 1.00 94.44 99 ARG A O 1
ATOM 796 N N . ARG A 1 100 ? -4.020 1.059 14.290 1.00 93.62 100 ARG A N 1
ATOM 797 C CA . ARG A 1 100 ? -3.515 1.941 13.234 1.00 93.62 100 ARG A CA 1
ATOM 798 C C . ARG A 1 100 ? -3.767 1.339 11.853 1.00 93.62 100 ARG A C 1
ATOM 800 O O . ARG A 1 100 ? -4.377 2.004 11.020 1.00 93.62 100 ARG A O 1
ATOM 807 N N . LYS A 1 101 ? -3.391 0.070 11.638 1.00 94.12 101 LYS A N 1
ATOM 808 C CA . LYS A 1 101 ? -3.609 -0.622 10.353 1.00 94.12 101 LYS A CA 1
ATOM 809 C C . LYS A 1 101 ? -5.090 -0.663 9.958 1.00 94.12 101 LYS A C 1
ATOM 811 O O . LYS A 1 101 ? -5.415 -0.450 8.792 1.00 94.12 101 LYS A O 1
ATOM 816 N N . THR A 1 102 ? -5.989 -0.913 10.910 1.00 94.69 102 THR A N 1
ATOM 817 C CA . THR A 1 102 ? -7.439 -0.946 10.656 1.00 94.69 102 THR A CA 1
ATOM 818 C C . THR A 1 102 ? -7.958 0.427 10.236 1.00 94.69 102 THR A C 1
ATOM 820 O O . THR A 1 102 ? -8.616 0.552 9.204 1.00 94.69 102 THR A O 1
ATOM 823 N N . ILE A 1 103 ? -7.626 1.471 11.001 1.00 94.06 103 ILE A N 1
ATOM 824 C CA . ILE A 1 103 ? -8.082 2.841 10.737 1.00 94.06 103 ILE A CA 1
ATOM 825 C C . ILE A 1 103 ? -7.543 3.356 9.401 1.00 94.06 103 ILE A C 1
ATOM 827 O O . ILE A 1 103 ? -8.300 3.946 8.633 1.00 94.06 103 ILE A O 1
ATOM 831 N N . GLU A 1 104 ? -6.271 3.115 9.086 1.00 94.38 104 GLU A N 1
ATOM 832 C CA . GLU A 1 104 ? -5.660 3.541 7.821 1.00 94.38 104 GLU A CA 1
ATOM 833 C C . GLU A 1 104 ? -6.349 2.905 6.607 1.00 94.38 104 GLU A C 1
ATOM 835 O O . GLU A 1 104 ? -6.669 3.602 5.640 1.00 94.38 104 GLU A O 1
ATOM 840 N N . ARG A 1 105 ? -6.654 1.602 6.669 1.00 94.19 105 ARG A N 1
ATOM 841 C CA . ARG A 1 105 ? -7.352 0.891 5.586 1.00 94.19 105 ARG A CA 1
ATOM 842 C C . ARG A 1 105 ? -8.792 1.373 5.414 1.00 94.19 105 ARG A C 1
ATOM 844 O O . ARG A 1 105 ? -9.211 1.625 4.287 1.00 94.19 105 ARG A O 1
ATOM 851 N N . LEU A 1 106 ? -9.522 1.584 6.511 1.00 92.56 106 LEU A N 1
ATOM 852 C CA . LEU A 1 106 ? -10.885 2.135 6.475 1.00 92.56 106 LEU A CA 1
ATOM 853 C C . LEU A 1 106 ? -10.916 3.572 5.947 1.00 92.56 106 LEU A C 1
ATOM 855 O O . LEU A 1 106 ? -11.777 3.922 5.142 1.00 92.56 106 LEU A O 1
ATOM 859 N N . THR A 1 107 ? -9.968 4.402 6.381 1.00 91.44 107 THR A N 1
ATOM 860 C CA . THR A 1 107 ? -9.839 5.792 5.918 1.00 91.44 107 THR A CA 1
ATOM 861 C C . THR A 1 107 ? -9.521 5.825 4.430 1.00 91.44 107 THR A C 1
ATOM 863 O O . THR A 1 107 ? -10.091 6.626 3.688 1.00 91.44 107 THR A O 1
ATOM 866 N N . THR A 1 108 ? -8.655 4.918 3.978 1.00 92.06 108 THR A N 1
ATOM 867 C CA . THR A 1 108 ? -8.318 4.764 2.565 1.00 92.06 108 THR A CA 1
ATOM 868 C C . THR A 1 108 ? -9.544 4.371 1.748 1.00 92.06 108 THR A C 1
ATOM 870 O O . THR A 1 108 ? -9.874 5.064 0.789 1.00 92.06 108 THR A O 1
ATOM 873 N N . GLU A 1 109 ? -10.273 3.334 2.164 1.00 89.75 109 GLU A N 1
ATOM 874 C CA . GLU A 1 109 ? -11.521 2.908 1.521 1.00 89.75 109 GLU A CA 1
ATOM 875 C C . GLU A 1 109 ? -12.532 4.061 1.417 1.00 89.75 109 GLU A C 1
ATOM 877 O O . GLU A 1 109 ? -13.050 4.353 0.338 1.00 89.75 109 GLU A O 1
ATOM 882 N N . TRP A 1 110 ? -12.769 4.768 2.524 1.00 88.25 110 TRP A N 1
ATOM 883 C CA . TRP A 1 110 ? -13.689 5.901 2.562 1.00 88.25 110 TRP A CA 1
ATOM 884 C C . TRP A 1 110 ? -13.251 7.039 1.630 1.00 88.25 110 TRP A C 1
ATOM 886 O O . TRP A 1 110 ? -14.076 7.641 0.938 1.00 88.25 110 TRP A O 1
ATOM 896 N N . THR A 1 111 ? -11.953 7.345 1.599 1.00 89.69 111 THR A N 1
ATOM 897 C CA . THR A 1 111 ? -11.425 8.440 0.779 1.00 89.69 111 THR A CA 1
ATOM 898 C C . THR A 1 111 ? -11.510 8.118 -0.709 1.00 89.69 111 THR A C 1
ATOM 900 O O . THR A 1 111 ? -11.845 8.996 -1.498 1.00 89.69 111 THR A O 1
ATOM 903 N N . ILE A 1 112 ? -11.303 6.857 -1.102 1.00 86.25 112 ILE A N 1
ATOM 904 C CA . ILE A 1 112 ? -11.502 6.413 -2.491 1.00 86.25 112 ILE A CA 1
ATOM 905 C C . ILE A 1 112 ? -12.965 6.601 -2.915 1.00 86.25 112 ILE A C 1
ATOM 907 O O . ILE A 1 112 ? -13.230 7.038 -4.033 1.00 86.25 112 ILE A O 1
ATOM 911 N N . MET A 1 113 ? -13.918 6.331 -2.016 1.00 84.31 113 MET A N 1
ATOM 912 C CA . MET A 1 113 ? -15.347 6.567 -2.262 1.00 84.31 113 MET A CA 1
ATOM 913 C C . MET A 1 113 ? -15.723 8.059 -2.316 1.00 84.31 113 MET A C 1
ATOM 915 O O . MET A 1 113 ? -16.806 8.399 -2.787 1.00 84.31 113 MET A O 1
ATOM 919 N N . SER A 1 114 ? -14.846 8.953 -1.849 1.00 85.62 114 SER A N 1
ATOM 920 C CA . SER A 1 114 ? -15.090 10.395 -1.736 1.00 85.62 114 SER A CA 1
ATOM 921 C C . SER A 1 114 ? -13.992 11.202 -2.451 1.00 85.62 114 SER A C 1
ATOM 923 O O . SER A 1 114 ? -13.109 11.750 -1.788 1.00 85.62 114 SER A O 1
ATOM 925 N N . PRO A 1 115 ? -14.041 11.341 -3.793 1.00 76.56 115 PRO A N 1
ATOM 926 C CA . PRO A 1 115 ? -12.926 11.860 -4.599 1.00 76.56 115 PRO A CA 1
ATOM 927 C C . PRO A 1 115 ? -12.391 13.239 -4.186 1.00 76.56 115 PRO A C 1
ATOM 929 O O . PRO A 1 115 ? -11.207 13.522 -4.345 1.00 76.56 115 PRO A O 1
ATOM 932 N N . TRP A 1 116 ? -13.242 14.095 -3.617 1.00 78.50 116 TRP A N 1
ATOM 933 C CA . TRP A 1 116 ? -12.872 15.432 -3.143 1.00 78.50 116 TRP A CA 1
ATOM 934 C C . TRP A 1 116 ? -11.928 15.421 -1.927 1.00 78.50 116 TRP A C 1
ATOM 936 O O . TRP A 1 116 ? -11.264 16.421 -1.672 1.00 78.50 116 TRP A O 1
ATOM 946 N N . MET A 1 117 ? -11.831 14.309 -1.189 1.00 76.50 117 MET A N 1
ATOM 947 C CA . MET A 1 117 ? -10.890 14.158 -0.070 1.00 76.50 117 MET A CA 1
ATOM 948 C C . MET A 1 117 ? -9.518 13.631 -0.491 1.00 76.50 117 MET A C 1
ATOM 950 O O . MET A 1 117 ? -8.568 13.718 0.290 1.00 76.50 117 MET A O 1
ATOM 954 N N . LEU A 1 118 ? -9.391 13.106 -1.715 1.00 77.56 118 LEU A N 1
ATOM 955 C CA . LEU A 1 118 ? -8.173 12.444 -2.173 1.00 77.56 118 LEU A CA 1
ATOM 956 C C . LEU A 1 118 ? -6.962 13.383 -2.105 1.00 77.56 118 LEU A C 1
ATOM 958 O O . LEU A 1 118 ? -5.932 12.989 -1.568 1.00 77.56 118 LEU A O 1
ATOM 962 N N . SER A 1 119 ? -7.104 14.639 -2.547 1.00 76.50 119 SER A N 1
ATOM 963 C CA . SER A 1 119 ? -5.988 15.591 -2.656 1.00 76.50 119 SER A CA 1
ATOM 964 C C . SER A 1 119 ? -5.241 15.813 -1.340 1.00 76.50 119 SER A C 1
ATOM 966 O O . SER A 1 119 ? -4.018 15.913 -1.346 1.00 76.50 119 SER A O 1
ATOM 968 N N . ASN A 1 120 ? -5.954 15.846 -0.213 1.00 81.12 120 ASN A N 1
ATOM 969 C CA . ASN A 1 120 ? -5.372 16.166 1.094 1.00 81.12 120 ASN A CA 1
ATOM 970 C C . ASN A 1 120 ? -4.708 14.955 1.763 1.00 81.12 120 ASN A C 1
ATOM 972 O O . ASN A 1 120 ? -3.887 15.121 2.664 1.00 81.12 120 ASN A O 1
ATOM 976 N N . HIS A 1 121 ? -5.056 13.742 1.328 1.00 85.25 121 HIS A N 1
ATOM 977 C CA . HIS A 1 121 ? -4.628 12.492 1.957 1.00 85.25 121 HIS A CA 1
ATOM 978 C C . HIS A 1 121 ? -3.859 11.564 1.009 1.00 85.25 121 HIS A C 1
ATOM 980 O O . HIS A 1 121 ? -3.517 10.449 1.407 1.00 85.25 121 HIS A O 1
ATOM 986 N N . THR A 1 122 ? -3.525 12.029 -0.201 1.00 89.44 122 THR A N 1
ATOM 987 C CA . THR A 1 122 ? -2.845 11.257 -1.255 1.00 89.44 122 THR A CA 1
ATOM 988 C C . THR A 1 122 ? -1.647 10.476 -0.716 1.00 89.44 122 THR A C 1
ATOM 990 O O . THR A 1 122 ? -1.618 9.252 -0.800 1.00 89.44 122 THR A O 1
ATOM 993 N N . SER A 1 123 ? -0.688 11.157 -0.081 1.00 92.12 123 SER A N 1
ATOM 994 C CA . SER A 1 123 ? 0.507 10.516 0.487 1.00 92.12 123 SER A CA 1
ATOM 995 C C . SER A 1 123 ? 0.189 9.387 1.483 1.00 92.12 123 SER A C 1
ATOM 997 O O . SER A 1 123 ? 0.849 8.351 1.458 1.00 92.12 123 SER A O 1
ATOM 999 N N . SER A 1 124 ? -0.812 9.571 2.353 1.00 93.12 124 SER A N 1
ATOM 1000 C CA . SER A 1 124 ? -1.197 8.565 3.355 1.00 93.12 124 SER A CA 1
ATOM 1001 C C . SER A 1 124 ? -1.841 7.347 2.703 1.00 93.12 124 SER A C 1
ATOM 1003 O O . SER A 1 124 ? -1.519 6.222 3.058 1.00 93.12 124 SER A O 1
ATOM 1005 N N . ILE A 1 125 ? -2.716 7.574 1.724 1.00 93.31 125 ILE A N 1
ATOM 1006 C CA . ILE A 1 125 ? -3.433 6.523 0.995 1.00 93.31 125 ILE A CA 1
ATOM 1007 C C . ILE A 1 125 ? -2.466 5.651 0.199 1.00 93.31 125 ILE A C 1
ATOM 1009 O O . ILE A 1 125 ? -2.529 4.424 0.266 1.00 93.31 125 ILE A O 1
ATOM 1013 N N . LEU A 1 126 ? -1.533 6.277 -0.524 1.00 94.31 126 LEU A N 1
ATOM 1014 C CA . LEU A 1 126 ? -0.524 5.542 -1.285 1.00 94.31 126 LEU A CA 1
ATOM 1015 C C . LEU A 1 126 ? 0.371 4.717 -0.363 1.00 94.31 126 LEU A C 1
ATOM 1017 O O . LEU A 1 126 ? 0.682 3.572 -0.686 1.00 94.31 126 LEU A O 1
ATOM 1021 N N . GLN A 1 127 ? 0.744 5.272 0.794 1.00 95.62 127 GLN A N 1
ATOM 1022 C CA . GLN A 1 127 ? 1.494 4.528 1.798 1.00 95.62 127 GLN A CA 1
ATOM 1023 C C . GLN A 1 127 ? 0.690 3.332 2.315 1.00 95.62 127 GLN A C 1
ATOM 1025 O O . GLN A 1 127 ? 1.231 2.236 2.368 1.00 95.62 127 GLN A O 1
ATOM 1030 N N . THR A 1 128 ? -0.605 3.494 2.606 1.00 95.94 128 THR A N 1
ATOM 1031 C CA . THR A 1 128 ? -1.465 2.376 3.018 1.00 95.94 128 THR A CA 1
ATOM 1032 C C . THR A 1 128 ? -1.521 1.278 1.955 1.00 95.94 128 THR A C 1
ATOM 1034 O O . THR A 1 128 ? -1.423 0.102 2.297 1.00 95.94 128 THR A O 1
ATOM 1037 N N . PHE A 1 129 ? -1.611 1.618 0.666 1.00 95.69 129 PHE A N 1
ATOM 1038 C CA . PHE A 1 129 ? -1.553 0.610 -0.398 1.00 95.69 129 PHE A CA 1
ATOM 1039 C C . PHE A 1 129 ? -0.216 -0.129 -0.435 1.00 95.69 129 PHE A C 1
ATOM 1041 O O . PHE A 1 129 ? -0.196 -1.348 -0.586 1.00 95.69 129 PHE A O 1
ATOM 1048 N N . ILE A 1 130 ? 0.896 0.592 -0.291 1.00 95.69 130 ILE A N 1
ATOM 1049 C CA . ILE A 1 130 ? 2.237 -0.001 -0.248 1.00 95.69 130 ILE A CA 1
ATOM 1050 C C . ILE A 1 130 ? 2.368 -0.926 0.965 1.00 95.69 130 ILE A C 1
ATOM 1052 O O . ILE A 1 130 ? 2.812 -2.062 0.819 1.00 95.69 130 ILE A O 1
ATOM 1056 N N . ASP A 1 131 ? 1.912 -0.491 2.137 1.00 94.25 131 ASP A N 1
ATOM 1057 C CA . ASP A 1 131 ? 1.912 -1.294 3.359 1.00 94.25 131 ASP A CA 1
ATOM 1058 C C . ASP A 1 131 ? 1.080 -2.574 3.179 1.00 94.25 131 ASP A C 1
ATOM 1060 O O . ASP A 1 131 ? 1.496 -3.645 3.609 1.00 94.25 131 ASP A O 1
ATOM 1064 N N . MET A 1 132 ? -0.052 -2.509 2.470 1.00 94.62 132 MET A N 1
ATOM 1065 C CA . MET A 1 132 ? -0.848 -3.696 2.132 1.00 94.62 132 MET A CA 1
ATOM 1066 C C . MET A 1 132 ? -0.124 -4.671 1.192 1.00 94.62 132 MET A C 1
ATOM 1068 O O . MET A 1 132 ? -0.376 -5.875 1.277 1.00 94.62 132 MET A O 1
ATOM 1072 N N . VAL A 1 133 ? 0.760 -4.174 0.316 1.00 93.62 133 VAL A N 1
ATOM 1073 C CA . VAL A 1 133 ? 1.644 -5.009 -0.520 1.00 93.62 133 VAL A CA 1
ATOM 1074 C C . VAL A 1 133 ? 2.754 -5.646 0.323 1.00 93.62 133 VAL A C 1
ATOM 1076 O O . VAL A 1 133 ? 3.096 -6.807 0.107 1.00 93.62 133 VAL A O 1
ATOM 1079 N N . TYR A 1 134 ? 3.294 -4.935 1.312 1.00 91.19 134 TYR A N 1
ATOM 1080 C CA . TYR A 1 134 ? 4.272 -5.505 2.246 1.00 91.19 134 TYR A CA 1
ATOM 1081 C C . TYR A 1 134 ? 3.656 -6.529 3.207 1.00 91.19 134 TYR A C 1
ATOM 1083 O O . TYR A 1 134 ? 4.306 -7.514 3.547 1.00 91.19 134 TYR A O 1
ATOM 1091 N N . ASP A 1 135 ? 2.387 -6.349 3.576 1.00 91.69 135 ASP A N 1
ATOM 1092 C CA . ASP A 1 135 ? 1.623 -7.274 4.420 1.00 91.69 135 ASP A CA 1
ATOM 1093 C C . ASP A 1 135 ? 1.203 -8.564 3.678 1.00 91.69 135 ASP A C 1
ATOM 1095 O O . ASP A 1 135 ? 0.440 -9.370 4.214 1.00 91.69 135 ASP A O 1
ATOM 1099 N N . LEU A 1 136 ? 1.645 -8.775 2.432 1.00 90.56 136 LEU A N 1
ATOM 1100 C CA . LEU A 1 136 ? 1.251 -9.944 1.654 1.00 90.56 136 LEU A CA 1
ATOM 1101 C C . LEU A 1 136 ? 1.838 -11.244 2.225 1.00 90.56 136 LEU A C 1
ATOM 1103 O O . LEU A 1 136 ? 3.058 -11.356 2.397 1.00 90.56 136 LEU A O 1
ATOM 1107 N N . PRO A 1 137 ? 1.003 -12.278 2.445 1.00 87.75 137 PRO A N 1
ATOM 1108 C CA . PRO A 1 137 ? 1.492 -13.562 2.911 1.00 87.75 137 PRO A CA 1
ATOM 1109 C C . PRO A 1 137 ? 2.273 -14.272 1.795 1.00 87.75 137 PRO A C 1
ATOM 1111 O O . PRO A 1 137 ? 1.930 -14.144 0.605 1.00 87.75 137 PRO A O 1
ATOM 1114 N N . PRO A 1 138 ? 3.287 -15.079 2.148 1.00 84.12 138 PRO A N 1
ATOM 1115 C CA . PRO A 1 138 ? 4.045 -15.846 1.183 1.00 84.12 138 PRO A CA 1
ATOM 1116 C C . PRO A 1 138 ? 3.143 -16.812 0.412 1.00 84.12 138 PRO A C 1
ATOM 1118 O O . PRO A 1 138 ? 2.061 -17.211 0.856 1.00 84.12 138 PRO A O 1
ATOM 1121 N N . LEU A 1 139 ? 3.582 -17.174 -0.787 1.00 79.62 139 LEU A N 1
ATOM 1122 C CA . LEU A 1 139 ? 2.972 -18.245 -1.562 1.00 79.62 139 LEU A CA 1
ATOM 1123 C C . LEU A 1 139 ? 3.492 -19.587 -1.037 1.00 79.62 139 LEU A C 1
ATOM 1125 O O . LEU A 1 139 ? 4.681 -19.886 -1.167 1.00 79.62 139 LEU A O 1
ATOM 1129 N N . TYR A 1 140 ? 2.601 -20.396 -0.462 1.00 70.94 140 TYR A N 1
ATOM 1130 C CA . TYR A 1 140 ? 2.895 -21.777 -0.088 1.00 70.94 140 TYR A CA 1
ATOM 1131 C C . TYR A 1 140 ? 2.522 -22.705 -1.245 1.00 70.94 140 TYR A C 1
ATOM 1133 O O . TYR A 1 140 ? 1.361 -22.812 -1.627 1.00 70.94 140 TYR A O 1
ATOM 1141 N N . VAL A 1 141 ? 3.520 -23.379 -1.818 1.00 59.66 141 VAL A N 1
ATOM 1142 C CA . VAL A 1 141 ? 3.348 -24.254 -2.996 1.00 59.66 141 VAL A CA 1
ATOM 1143 C C . VAL A 1 141 ? 2.625 -25.569 -2.659 1.00 59.66 141 VAL A C 1
ATOM 1145 O O . VAL A 1 141 ? 2.146 -26.258 -3.554 1.00 59.66 141 VAL A O 1
ATOM 1148 N N . ARG A 1 142 ? 2.522 -25.929 -1.371 1.00 54.78 142 ARG A N 1
ATOM 1149 C CA . ARG A 1 142 ? 2.019 -27.244 -0.937 1.00 54.78 142 ARG A CA 1
ATOM 1150 C C . ARG A 1 142 ? 0.506 -27.431 -1.016 1.00 54.78 142 ARG A C 1
ATOM 1152 O O . ARG A 1 142 ? 0.066 -28.577 -1.021 1.00 54.78 142 ARG A O 1
ATOM 1159 N N . GLU A 1 143 ? -0.279 -26.366 -1.101 1.00 50.72 143 GLU A N 1
ATOM 1160 C CA . GLU A 1 143 ? -1.727 -26.489 -1.248 1.00 50.72 143 GLU A CA 1
ATOM 1161 C C . GLU A 1 143 ? -2.095 -26.395 -2.724 1.00 50.72 143 GLU A C 1
ATOM 1163 O O . GLU A 1 143 ? -1.764 -25.443 -3.427 1.00 50.72 143 GLU A O 1
ATOM 1168 N N . THR A 1 144 ? -2.800 -27.413 -3.202 1.00 45.06 144 THR A N 1
ATOM 1169 C CA . THR A 1 144 ? -3.308 -27.588 -4.569 1.00 45.06 144 THR A CA 1
ATOM 1170 C C . THR A 1 144 ? -4.233 -26.460 -5.050 1.00 45.06 144 THR A C 1
ATOM 1172 O O . THR A 1 144 ? -4.698 -26.487 -6.187 1.00 45.06 144 THR A O 1
ATOM 1175 N N . MET A 1 145 ? -4.453 -25.426 -4.236 1.00 51.69 145 MET A N 1
ATOM 1176 C CA . MET A 1 145 ? -5.055 -24.160 -4.622 1.00 51.69 145 MET A CA 1
ATOM 1177 C C . MET A 1 145 ? -4.189 -23.010 -4.107 1.00 51.69 145 MET A C 1
ATOM 1179 O O . MET A 1 145 ? -3.997 -22.852 -2.905 1.00 51.69 145 MET A O 1
ATOM 1183 N N . ARG A 1 146 ? -3.702 -22.163 -5.023 1.00 63.31 146 ARG A N 1
ATOM 1184 C CA . ARG A 1 146 ? -3.150 -20.845 -4.682 1.00 63.31 146 ARG A CA 1
ATOM 1185 C C . ARG A 1 146 ? -4.258 -20.044 -4.000 1.00 63.31 146 ARG A C 1
ATOM 1187 O O . ARG A 1 146 ? -5.052 -19.419 -4.700 1.00 63.31 146 ARG A O 1
ATOM 1194 N N . ALA A 1 147 ? -4.339 -20.073 -2.670 1.00 68.31 147 ALA A N 1
ATOM 1195 C CA . ALA A 1 147 ? -5.312 -19.257 -1.960 1.00 68.31 147 ALA A CA 1
ATOM 1196 C C . ALA A 1 147 ? -5.084 -17.786 -2.367 1.00 68.31 147 ALA A C 1
ATOM 1198 O O . ALA A 1 147 ? -3.955 -17.279 -2.224 1.00 68.31 147 ALA A O 1
ATOM 1199 N N . PRO A 1 148 ? -6.092 -17.121 -2.962 1.00 83.62 148 PRO A N 1
ATOM 1200 C CA . PRO A 1 148 ? -5.947 -15.740 -3.381 1.00 83.62 148 PRO A CA 1
ATOM 1201 C C . PRO A 1 148 ? -5.721 -14.886 -2.135 1.00 83.62 148 PRO A C 1
ATOM 1203 O O . PRO A 1 148 ? -6.415 -15.039 -1.132 1.00 83.62 148 PRO A O 1
ATOM 1206 N N . SER A 1 149 ? -4.724 -14.006 -2.195 1.00 91.12 149 SER A N 1
ATOM 1207 C CA . SER A 1 149 ? -4.529 -13.012 -1.141 1.00 91.12 149 SER A CA 1
ATOM 1208 C C . SER A 1 149 ? -5.716 -12.057 -1.168 1.00 91.12 149 SER A C 1
ATOM 1210 O O . SER A 1 149 ? -6.092 -11.548 -2.232 1.00 91.12 149 SER A O 1
ATOM 1212 N N . ARG A 1 150 ? -6.304 -11.815 0.001 1.00 93.00 150 ARG A N 1
ATOM 1213 C CA . ARG A 1 150 ? -7.439 -10.905 0.121 1.00 93.00 150 ARG A CA 1
ATOM 1214 C C . ARG A 1 150 ? -7.003 -9.460 -0.104 1.00 93.00 150 ARG A C 1
ATOM 1216 O O . ARG A 1 150 ? -7.710 -8.721 -0.785 1.00 93.00 150 ARG A O 1
ATOM 1223 N N . ASN A 1 151 ? -5.806 -9.085 0.363 1.00 93.56 151 ASN A N 1
ATOM 1224 C CA . 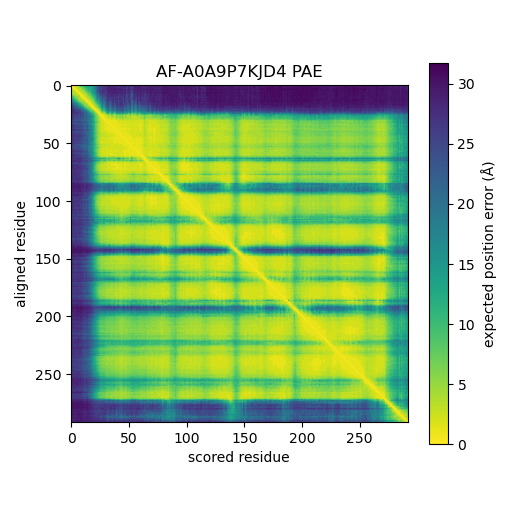ASN A 1 151 ? -5.228 -7.769 0.083 1.00 93.56 151 ASN A CA 1
ATOM 1225 C C . ASN A 1 151 ? -5.013 -7.576 -1.427 1.00 93.56 151 ASN A C 1
ATOM 1227 O O . ASN A 1 151 ? -5.376 -6.524 -1.945 1.00 93.56 151 ASN A O 1
ATOM 1231 N N . VAL A 1 152 ? -4.486 -8.579 -2.149 1.00 93.00 152 VAL A N 1
ATOM 1232 C CA . VAL A 1 152 ? -4.341 -8.514 -3.618 1.00 93.00 152 VAL A CA 1
ATOM 1233 C C . VAL A 1 152 ? -5.697 -8.316 -4.287 1.00 93.00 152 VAL A C 1
ATOM 1235 O O . VAL A 1 152 ? -5.834 -7.406 -5.098 1.00 93.00 152 VAL A O 1
ATOM 1238 N N . GLY A 1 153 ? -6.697 -9.132 -3.939 1.00 92.69 153 GLY A N 1
ATOM 1239 C CA . GLY A 1 153 ? -8.031 -9.034 -4.536 1.00 92.69 153 GLY A CA 1
ATOM 1240 C C . GLY A 1 153 ? -8.666 -7.658 -4.327 1.00 92.69 153 GLY A C 1
ATOM 1241 O O . GLY A 1 153 ? -9.183 -7.064 -5.273 1.00 92.69 153 GLY A O 1
ATOM 1242 N N . TRP A 1 154 ? -8.563 -7.119 -3.110 1.00 93.19 154 TRP A N 1
ATOM 1243 C CA . TRP A 1 154 ? -9.063 -5.787 -2.784 1.00 93.19 154 TRP A CA 1
ATOM 1244 C C . TRP A 1 154 ? -8.297 -4.677 -3.520 1.00 93.19 154 TRP A C 1
ATOM 1246 O O . TRP A 1 154 ? -8.922 -3.822 -4.144 1.00 93.19 154 TRP A O 1
ATOM 1256 N N . LEU A 1 155 ? -6.957 -4.707 -3.515 1.00 93.69 155 LEU A N 1
ATOM 1257 C CA . LEU A 1 155 ? -6.123 -3.701 -4.187 1.00 93.69 155 LEU A CA 1
ATOM 1258 C C . LEU A 1 155 ? -6.348 -3.692 -5.700 1.00 93.69 155 LEU A C 1
ATOM 1260 O O . LEU A 1 155 ? -6.486 -2.627 -6.295 1.00 93.69 155 LEU A O 1
ATOM 1264 N N . GLU A 1 156 ? -6.415 -4.865 -6.334 1.00 91.62 156 GLU A N 1
ATOM 1265 C CA . GLU A 1 156 ? -6.713 -4.959 -7.763 1.00 91.62 156 GLU A CA 1
ATOM 1266 C C . GLU A 1 156 ? -8.093 -4.396 -8.087 1.00 91.62 156 GLU A C 1
ATOM 1268 O O . GLU A 1 156 ? -8.236 -3.684 -9.079 1.00 91.62 156 GLU A O 1
ATOM 1273 N N . GLN A 1 157 ? -9.099 -4.689 -7.259 1.00 90.62 157 GLN A N 1
ATOM 1274 C CA . GLN A 1 157 ? -10.431 -4.127 -7.438 1.00 90.62 157 GLN A CA 1
ATOM 1275 C C . GLN A 1 157 ? -10.386 -2.600 -7.349 1.00 90.62 157 GLN A C 1
ATOM 1277 O O . GLN A 1 157 ? -10.838 -1.932 -8.274 1.00 90.62 157 GLN A O 1
ATOM 1282 N N . VAL A 1 158 ? -9.771 -2.055 -6.295 1.00 90.56 158 VAL A N 1
ATOM 1283 C CA . VAL A 1 158 ? -9.615 -0.609 -6.097 1.00 90.56 158 VAL A CA 1
ATOM 1284 C C . VAL A 1 158 ? -8.905 0.037 -7.282 1.00 90.56 158 VAL A C 1
ATOM 1286 O O . VAL A 1 158 ? -9.399 1.027 -7.818 1.00 90.56 158 VAL A O 1
ATOM 1289 N N . PHE A 1 159 ? -7.777 -0.511 -7.732 1.00 90.19 159 PHE A N 1
ATOM 1290 C CA . PHE A 1 159 ? -7.007 0.058 -8.840 1.00 90.19 159 PHE A CA 1
ATOM 1291 C C . PHE A 1 159 ? -7.690 -0.079 -10.203 1.00 90.19 159 PHE A C 1
ATOM 1293 O O . PHE A 1 159 ? -7.385 0.699 -11.099 1.00 90.19 159 PHE A O 1
ATOM 1300 N N . ARG A 1 160 ? -8.598 -1.046 -10.382 1.00 87.12 160 ARG A N 1
ATOM 1301 C CA . ARG A 1 160 ? -9.424 -1.151 -11.596 1.00 87.12 160 ARG A CA 1
ATOM 1302 C C . ARG A 1 160 ? -10.595 -0.177 -11.581 1.00 87.12 160 ARG A C 1
ATOM 1304 O O . ARG A 1 160 ? -10.957 0.339 -12.629 1.00 87.12 160 ARG A O 1
ATOM 1311 N N . THR A 1 161 ? -11.213 0.039 -10.421 1.00 85.94 161 THR A N 1
ATOM 1312 C CA . THR A 1 161 ? -12.391 0.913 -10.301 1.00 85.94 161 THR A CA 1
ATOM 1313 C C . THR A 1 161 ? -12.041 2.380 -10.104 1.00 85.94 161 THR A C 1
ATOM 1315 O O . THR A 1 161 ? -12.897 3.237 -10.294 1.00 85.94 161 THR A O 1
ATOM 1318 N N . SER A 1 162 ? -10.815 2.676 -9.677 1.00 84.56 162 SER A N 1
ATOM 1319 C CA . SER A 1 162 ? -10.341 4.038 -9.452 1.00 84.56 162 SER A CA 1
ATOM 1320 C C . SER A 1 162 ? -9.272 4.424 -10.467 1.00 84.56 162 SER A C 1
ATOM 1322 O O . SER A 1 162 ? -8.429 3.620 -10.847 1.00 84.56 162 SER A O 1
ATOM 1324 N N . GLU A 1 163 ? -9.237 5.703 -10.825 1.00 80.12 163 GLU A N 1
ATOM 1325 C CA . GLU A 1 163 ? -8.181 6.286 -11.664 1.00 80.12 163 GLU A CA 1
ATOM 1326 C C . GLU A 1 163 ? -6.901 6.598 -10.866 1.00 80.12 163 GLU A C 1
ATOM 1328 O O . GLU A 1 163 ? -6.054 7.373 -11.310 1.00 80.12 163 GLU A O 1
ATOM 1333 N N . VAL A 1 164 ? -6.735 6.012 -9.671 1.00 84.81 164 VAL A N 1
ATOM 1334 C CA . VAL A 1 164 ? -5.666 6.394 -8.737 1.00 84.81 164 VAL A CA 1
ATOM 1335 C C . VAL A 1 164 ? -4.284 6.210 -9.360 1.00 84.81 164 VAL A C 1
ATOM 1337 O O . VAL A 1 164 ? -3.425 7.066 -9.213 1.00 84.81 164 VAL A O 1
ATOM 1340 N N . LEU A 1 165 ? -4.065 5.151 -10.143 1.00 86.31 165 LEU A N 1
ATOM 1341 C CA . LEU A 1 165 ? -2.767 4.906 -10.779 1.00 86.31 165 LEU A CA 1
ATOM 1342 C C . LEU A 1 165 ? -2.571 5.661 -12.102 1.00 86.31 165 LEU A C 1
ATOM 1344 O O . LEU A 1 165 ? -1.454 5.658 -12.620 1.00 86.31 165 LEU A O 1
ATOM 1348 N N . ASN A 1 166 ? -3.590 6.338 -12.634 1.00 81.38 166 ASN A N 1
ATOM 1349 C CA . ASN A 1 166 ? -3.551 7.023 -13.933 1.00 81.38 166 ASN A CA 1
ATOM 1350 C C . ASN A 1 166 ? -3.329 8.541 -13.814 1.00 81.38 166 ASN A C 1
ATOM 1352 O O . ASN A 1 166 ? -3.670 9.305 -14.712 1.00 81.38 166 ASN A O 1
ATOM 1356 N N . VAL A 1 167 ? -2.719 8.994 -12.717 1.00 80.44 167 VAL A N 1
ATOM 1357 C CA . VAL A 1 167 ? -2.381 10.408 -12.517 1.00 80.44 167 VAL A CA 1
ATOM 1358 C C . VAL A 1 167 ? -1.098 10.777 -13.273 1.00 80.44 167 VAL A C 1
ATOM 1360 O O . VAL A 1 167 ? 0.000 10.391 -12.872 1.00 80.44 167 VAL A O 1
ATOM 1363 N N . ASP A 1 168 ? -1.224 11.536 -14.361 1.00 71.75 168 ASP A N 1
ATOM 1364 C CA . ASP A 1 168 ? -0.086 12.059 -15.142 1.00 71.75 168 ASP A CA 1
ATOM 1365 C C . ASP A 1 168 ? 0.278 13.521 -14.796 1.00 71.75 168 ASP A C 1
ATOM 1367 O O . ASP A 1 168 ? 1.123 14.131 -15.451 1.00 71.75 168 ASP A O 1
ATOM 1371 N N . THR A 1 169 ? -0.335 14.086 -13.753 1.00 77.44 169 THR A N 1
ATOM 1372 C CA . THR A 1 169 ? -0.091 15.459 -13.283 1.00 77.44 169 THR A CA 1
ATOM 1373 C C . THR A 1 169 ? 1.281 15.601 -12.615 1.00 77.44 169 THR A C 1
ATOM 1375 O O . THR A 1 169 ? 1.817 14.644 -12.058 1.00 77.44 169 THR A O 1
ATOM 1378 N N . GLU A 1 170 ? 1.852 16.809 -12.626 1.00 83.00 170 GLU A N 1
ATOM 1379 C CA . GLU A 1 170 ? 3.019 17.128 -11.798 1.00 83.00 170 GLU A CA 1
ATOM 1380 C C . GLU A 1 170 ? 2.675 16.966 -10.310 1.00 83.00 170 GLU A C 1
ATOM 1382 O O . GLU A 1 170 ? 1.689 17.519 -9.824 1.00 83.00 170 GLU A O 1
ATOM 1387 N N . MET A 1 171 ? 3.483 16.188 -9.587 1.00 89.62 171 MET A N 1
ATOM 1388 C CA . MET A 1 171 ? 3.268 15.884 -8.169 1.00 89.62 171 MET A CA 1
ATOM 1389 C C . MET A 1 171 ? 4.535 16.174 -7.364 1.00 89.62 171 MET A C 1
ATOM 1391 O O . MET A 1 171 ? 5.644 16.058 -7.902 1.00 89.62 171 MET A O 1
ATOM 1395 N N . PRO A 1 172 ? 4.413 16.484 -6.059 1.00 92.94 172 PRO A N 1
ATOM 1396 C CA . PRO A 1 172 ? 5.563 16.540 -5.170 1.00 92.94 172 PRO A CA 1
ATOM 1397 C C . PRO A 1 172 ? 6.371 15.242 -5.242 1.00 92.94 172 PRO A C 1
ATOM 1399 O O . PRO A 1 172 ? 5.813 14.145 -5.292 1.00 92.94 172 PRO A O 1
ATOM 1402 N N . ARG A 1 173 ? 7.704 15.351 -5.184 1.00 93.06 173 ARG A N 1
ATOM 1403 C CA . ARG A 1 173 ? 8.614 14.205 -5.361 1.00 93.06 173 ARG A CA 1
ATOM 1404 C C . ARG A 1 173 ? 8.274 13.014 -4.461 1.00 93.06 173 ARG A C 1
ATOM 1406 O O . ARG A 1 173 ? 8.378 11.877 -4.901 1.00 93.06 173 ARG A O 1
ATOM 1413 N N . ARG A 1 174 ? 7.858 13.266 -3.215 1.00 93.44 174 ARG A N 1
ATOM 1414 C CA . ARG A 1 174 ? 7.451 12.213 -2.273 1.00 93.44 174 ARG A CA 1
ATOM 1415 C C . ARG A 1 174 ? 6.288 11.382 -2.817 1.00 93.44 174 ARG A C 1
ATOM 1417 O O . ARG A 1 174 ? 6.358 10.162 -2.797 1.00 93.44 174 ARG A O 1
ATOM 1424 N N . GLU A 1 175 ? 5.249 12.035 -3.320 1.00 93.44 175 GLU A N 1
ATOM 1425 C CA . GLU A 1 175 ? 4.077 11.357 -3.881 1.00 93.44 175 GLU A CA 1
ATOM 1426 C C . GLU A 1 175 ? 4.425 10.658 -5.185 1.00 93.44 175 GLU A C 1
ATOM 1428 O O . GLU A 1 175 ? 4.052 9.503 -5.374 1.00 93.44 175 GLU A O 1
ATOM 1433 N N . ALA A 1 176 ? 5.227 11.308 -6.033 1.00 94.12 176 ALA A N 1
ATOM 1434 C CA . ALA A 1 176 ? 5.731 10.700 -7.257 1.00 94.12 176 ALA A CA 1
ATOM 1435 C C . ALA A 1 176 ? 6.470 9.380 -6.975 1.00 94.12 176 ALA A C 1
ATOM 1437 O O . ALA A 1 176 ? 6.247 8.402 -7.681 1.00 94.12 176 ALA A O 1
ATOM 1438 N N . MET A 1 177 ? 7.289 9.312 -5.919 1.00 95.88 177 MET A N 1
ATOM 1439 C CA . MET A 1 177 ? 7.977 8.081 -5.507 1.00 95.88 177 MET A CA 1
ATOM 1440 C C . MET A 1 177 ? 7.001 6.970 -5.099 1.00 95.88 177 MET A C 1
ATOM 1442 O O . MET A 1 177 ? 7.171 5.835 -5.537 1.00 95.88 177 MET A O 1
ATOM 1446 N N . LEU A 1 178 ? 5.963 7.292 -4.319 1.00 95.94 178 LEU A N 1
ATOM 1447 C CA . LEU A 1 178 ? 4.954 6.316 -3.883 1.00 95.94 178 LEU A CA 1
ATOM 1448 C C . LEU A 1 178 ? 4.113 5.804 -5.064 1.00 95.94 178 LEU A C 1
ATOM 1450 O O . LEU A 1 178 ? 3.899 4.599 -5.199 1.00 95.94 178 LEU A O 1
ATOM 1454 N N . TYR A 1 179 ? 3.696 6.696 -5.969 1.00 94.69 179 TYR A N 1
ATOM 1455 C CA . TYR A 1 179 ? 3.031 6.301 -7.214 1.00 94.69 179 TYR A CA 1
ATOM 1456 C C . TYR A 1 179 ? 3.911 5.396 -8.065 1.00 94.69 179 TYR A C 1
ATOM 1458 O O . TYR A 1 179 ? 3.445 4.367 -8.553 1.00 94.69 179 TYR A O 1
ATOM 1466 N N . SER A 1 180 ? 5.183 5.762 -8.219 1.00 95.12 180 SER A N 1
ATOM 1467 C CA . SER A 1 180 ? 6.131 4.996 -9.025 1.00 95.12 180 SER A CA 1
ATOM 1468 C C . SER A 1 180 ? 6.358 3.601 -8.440 1.00 95.12 180 SER A C 1
ATOM 1470 O O . SER A 1 180 ? 6.379 2.618 -9.178 1.00 95.12 180 SER A O 1
ATOM 1472 N N . GLN A 1 181 ? 6.433 3.490 -7.110 1.00 96.12 181 GLN A N 1
ATOM 1473 C CA . GLN A 1 181 ? 6.530 2.213 -6.403 1.00 96.12 181 GLN A CA 1
ATOM 1474 C C . GLN A 1 181 ? 5.306 1.324 -6.666 1.00 96.12 181 GLN A C 1
ATOM 1476 O O . GLN A 1 181 ? 5.454 0.175 -7.085 1.00 96.12 181 GLN A O 1
ATOM 1481 N N . LEU A 1 182 ? 4.092 1.860 -6.504 1.00 95.19 182 LEU A N 1
ATOM 1482 C CA . LEU A 1 182 ? 2.856 1.118 -6.778 1.00 95.19 182 LEU A CA 1
ATOM 1483 C C . LEU A 1 182 ? 2.736 0.702 -8.250 1.00 95.19 182 LEU A C 1
ATOM 1485 O O . LEU A 1 182 ? 2.395 -0.444 -8.549 1.00 95.19 182 LEU A O 1
ATOM 1489 N N . ARG A 1 183 ? 3.055 1.602 -9.187 1.00 93.62 183 ARG A N 1
ATOM 1490 C CA . ARG A 1 183 ? 3.048 1.302 -10.627 1.00 93.62 183 ARG A CA 1
ATOM 1491 C C . ARG A 1 183 ? 4.067 0.228 -10.993 1.00 93.62 183 ARG A C 1
ATOM 1493 O O . ARG A 1 183 ? 3.751 -0.646 -11.802 1.00 93.62 183 ARG A O 1
ATOM 1500 N N . ALA A 1 184 ? 5.247 0.250 -10.373 1.00 94.25 184 ALA A N 1
ATOM 1501 C CA . ALA A 1 184 ? 6.253 -0.790 -10.545 1.00 94.25 184 ALA A CA 1
ATOM 1502 C C . ALA A 1 184 ? 5.732 -2.159 -10.073 1.00 94.25 184 ALA A C 1
ATOM 1504 O O . ALA A 1 184 ? 5.844 -3.132 -10.819 1.00 94.25 184 ALA A O 1
ATOM 1505 N N . TYR A 1 185 ? 5.078 -2.238 -8.907 1.00 93.25 185 TYR A N 1
ATOM 1506 C CA . TYR A 1 185 ? 4.466 -3.484 -8.416 1.00 93.25 185 TYR A CA 1
ATOM 1507 C C . TYR A 1 185 ? 3.376 -4.023 -9.342 1.00 93.25 185 TYR A C 1
ATOM 1509 O O . TYR A 1 185 ? 3.298 -5.221 -9.607 1.00 93.25 185 TYR A O 1
ATOM 1517 N N . VAL A 1 186 ? 2.554 -3.139 -9.898 1.00 90.56 186 VAL A N 1
ATOM 1518 C CA . VAL A 1 186 ? 1.494 -3.537 -10.823 1.00 90.56 186 VAL A CA 1
ATOM 1519 C C . VAL A 1 186 ? 2.051 -3.928 -12.201 1.00 90.56 186 VAL A C 1
ATOM 1521 O O . VAL A 1 186 ? 1.427 -4.733 -12.896 1.00 90.56 186 VAL A O 1
ATOM 1524 N N . SER A 1 187 ? 3.223 -3.428 -12.612 1.00 82.88 187 SER A N 1
ATOM 1525 C CA . SER A 1 187 ? 3.940 -3.851 -13.831 1.00 82.88 187 SER A CA 1
ATOM 1526 C C . SER A 1 187 ? 3.064 -3.861 -15.098 1.00 82.88 187 SER A C 1
ATOM 1528 O O . SER A 1 187 ? 3.062 -4.817 -15.879 1.00 82.88 187 SER A O 1
ATOM 1530 N N . LEU A 1 188 ? 2.263 -2.807 -15.297 1.00 80.25 188 LEU A N 1
ATOM 1531 C CA . LEU A 1 188 ? 1.326 -2.663 -16.426 1.00 80.25 188 LEU A CA 1
ATOM 1532 C C . LEU A 1 188 ? 0.250 -3.768 -16.512 1.00 80.25 188 LEU A C 1
ATOM 1534 O O . LEU A 1 188 ? -0.396 -3.922 -17.553 1.00 80.25 188 LEU A O 1
ATOM 1538 N N . SER A 1 189 ? 0.066 -4.592 -15.474 1.00 83.00 189 SER A N 1
ATOM 1539 C CA . SER A 1 189 ? -0.913 -5.694 -15.482 1.00 83.00 189 SER A CA 1
ATOM 1540 C C . SER A 1 189 ? -2.358 -5.198 -15.584 1.00 83.00 189 SER A C 1
ATOM 1542 O O . SER A 1 189 ? -3.194 -5.889 -16.163 1.00 83.00 189 SER A O 1
ATOM 1544 N N . LEU A 1 190 ? -2.627 -3.978 -15.112 1.00 80.00 190 LEU A N 1
ATOM 1545 C CA . LEU A 1 190 ? -3.949 -3.350 -15.159 1.00 80.00 190 LEU A CA 1
ATOM 1546 C C . LEU A 1 190 ? -4.257 -2.629 -16.481 1.00 80.00 190 LEU A C 1
ATOM 1548 O O . LEU A 1 190 ? -5.415 -2.343 -16.755 1.00 80.00 190 LEU A O 1
ATOM 1552 N N . ASP A 1 191 ? -3.269 -2.404 -17.353 1.00 74.31 191 ASP A N 1
ATOM 1553 C CA . ASP A 1 191 ? -3.477 -1.696 -18.630 1.00 74.31 191 ASP A CA 1
ATOM 1554 C C . ASP A 1 191 ? -4.194 -2.545 -19.706 1.00 74.31 191 ASP A C 1
ATOM 1556 O O . ASP A 1 191 ? -4.484 -2.054 -20.796 1.00 74.31 191 ASP A O 1
ATOM 1560 N N . LYS A 1 192 ? -4.482 -3.826 -19.427 1.00 61.53 192 LYS A N 1
ATOM 1561 C CA . LYS A 1 192 ? -5.133 -4.757 -20.370 1.00 61.53 192 LYS A CA 1
ATOM 1562 C C . LYS A 1 192 ? -6.660 -4.598 -20.473 1.00 61.53 192 LYS A C 1
ATOM 1564 O O . LYS A 1 192 ? -7.263 -5.290 -21.283 1.00 61.53 192 LYS A O 1
ATOM 1569 N N . GLY A 1 193 ? -7.278 -3.755 -19.643 1.00 51.44 193 GLY A N 1
ATOM 1570 C CA . GLY A 1 193 ? -8.737 -3.707 -19.474 1.00 51.44 193 GLY A CA 1
ATOM 1571 C C . GLY A 1 193 ? -9.476 -2.572 -20.183 1.00 51.44 193 GLY A C 1
ATOM 1572 O O . GLY A 1 193 ? -10.689 -2.482 -20.026 1.00 51.44 193 GLY A O 1
ATOM 1573 N N . ASP A 1 194 ? -8.793 -1.695 -20.920 1.00 53.09 194 ASP A N 1
ATOM 1574 C CA . ASP A 1 194 ? -9.475 -0.570 -21.566 1.00 53.09 194 ASP A CA 1
ATOM 1575 C C . ASP A 1 194 ? -10.269 -1.063 -22.787 1.00 53.09 194 ASP A C 1
ATOM 1577 O O . ASP A 1 194 ? -9.701 -1.648 -23.709 1.00 53.09 194 ASP A O 1
ATOM 1581 N N . ALA A 1 195 ? -11.583 -0.808 -22.803 1.00 54.41 195 ALA A N 1
ATOM 1582 C CA . ALA A 1 195 ? -12.465 -1.117 -23.937 1.00 54.41 195 ALA A CA 1
ATOM 1583 C C . ALA A 1 195 ? -12.062 -0.360 -25.219 1.00 54.41 195 ALA A C 1
ATOM 1585 O O . ALA A 1 195 ? -12.452 -0.730 -26.324 1.00 54.41 195 ALA A O 1
ATOM 1586 N N . ASP A 1 196 ? -11.269 0.701 -25.060 1.00 61.91 196 ASP A N 1
ATOM 1587 C CA . ASP A 1 196 ? -10.688 1.506 -26.124 1.00 61.91 196 ASP A CA 1
ATOM 1588 C C . ASP A 1 196 ? -9.212 1.120 -26.319 1.00 61.91 196 ASP A C 1
ATOM 1590 O O . ASP A 1 196 ? -8.285 1.751 -25.795 1.00 61.91 196 ASP A O 1
ATOM 1594 N N . GLU A 1 197 ? -8.997 0.042 -27.077 1.00 69.00 197 GLU A N 1
ATOM 1595 C CA . GLU A 1 197 ? -7.673 -0.511 -27.397 1.00 69.00 197 GLU A CA 1
ATOM 1596 C C . GLU A 1 197 ? -6.730 0.556 -27.991 1.00 69.00 197 GLU A C 1
ATOM 1598 O O . GLU A 1 197 ? -5.523 0.556 -27.734 1.00 69.00 197 GLU A O 1
ATOM 1603 N N . THR A 1 198 ? -7.295 1.543 -28.695 1.00 72.31 198 THR A N 1
ATOM 1604 C CA . THR A 1 198 ? -6.565 2.671 -29.288 1.00 72.31 198 THR A CA 1
ATOM 1605 C C . THR A 1 198 ? -5.957 3.585 -28.220 1.00 72.31 198 THR A C 1
ATOM 1607 O O . THR A 1 198 ? -4.780 3.949 -28.310 1.00 72.31 198 THR A O 1
ATOM 1610 N N . LYS A 1 199 ? -6.722 3.942 -27.176 1.00 73.06 199 LYS A N 1
ATOM 1611 C CA . LYS A 1 199 ? -6.225 4.782 -26.070 1.00 73.06 199 LYS A CA 1
ATOM 1612 C C . LYS A 1 199 ? -5.211 4.048 -25.205 1.00 73.06 199 LYS A C 1
ATOM 1614 O O . LYS A 1 199 ? -4.179 4.632 -24.863 1.00 73.06 199 LYS A O 1
ATOM 1619 N N . SER A 1 200 ? -5.459 2.773 -24.900 1.00 75.56 200 SER A N 1
ATOM 1620 C CA . SER A 1 200 ? -4.500 1.951 -24.152 1.00 75.56 200 SER A CA 1
ATOM 1621 C C . SER A 1 200 ? -3.175 1.825 -24.914 1.00 75.56 200 SER A C 1
ATOM 1623 O O . SER A 1 200 ? -2.104 2.056 -24.346 1.00 75.56 200 SER A O 1
ATOM 1625 N N . GLY A 1 201 ? -3.233 1.593 -26.231 1.00 81.31 201 GLY A N 1
ATOM 1626 C CA . GLY A 1 201 ? -2.055 1.550 -27.099 1.00 81.31 201 GLY A CA 1
ATOM 1627 C C . GLY A 1 201 ? -1.251 2.854 -27.093 1.00 81.31 201 GLY A C 1
ATOM 1628 O O . GLY A 1 201 ? -0.038 2.833 -26.872 1.00 81.31 201 GLY A O 1
ATOM 1629 N N . ALA A 1 202 ? -1.916 4.002 -27.262 1.00 85.12 202 ALA A N 1
ATOM 1630 C CA . ALA A 1 202 ? -1.260 5.312 -27.235 1.00 85.12 202 ALA A CA 1
ATOM 1631 C C . ALA A 1 202 ? -0.625 5.631 -25.866 1.00 85.12 202 ALA A C 1
ATOM 1633 O O . ALA A 1 202 ? 0.498 6.150 -25.802 1.00 85.12 202 ALA A O 1
ATOM 1634 N N . ARG A 1 203 ? -1.306 5.280 -24.765 1.00 83.38 203 ARG A N 1
ATOM 1635 C CA . ARG A 1 203 ? -0.799 5.444 -23.393 1.00 83.38 203 ARG A CA 1
ATOM 1636 C C . ARG A 1 203 ? 0.440 4.587 -23.156 1.00 83.38 203 ARG A C 1
ATOM 1638 O O . ARG A 1 203 ? 1.449 5.087 -22.654 1.00 83.38 203 ARG A O 1
ATOM 1645 N N . LEU A 1 204 ? 0.396 3.316 -23.558 1.00 86.38 204 LEU A N 1
ATOM 1646 C CA . LEU A 1 204 ? 1.528 2.397 -23.441 1.00 86.38 204 LEU A CA 1
ATOM 1647 C C . LEU A 1 204 ? 2.723 2.867 -24.273 1.00 86.38 204 LEU A C 1
ATOM 1649 O O . LEU A 1 204 ? 3.842 2.875 -23.765 1.00 86.38 204 LEU A O 1
ATOM 1653 N N . GLU A 1 205 ? 2.512 3.329 -25.505 1.00 88.50 205 GLU A N 1
ATOM 1654 C CA . GLU A 1 205 ? 3.600 3.854 -26.336 1.00 88.50 205 GLU A CA 1
ATOM 1655 C C . GLU A 1 205 ? 4.210 5.135 -25.742 1.00 88.50 205 GLU A C 1
ATOM 1657 O O . GLU A 1 205 ? 5.430 5.310 -25.736 1.00 88.50 205 GLU A O 1
ATOM 1662 N N . THR A 1 206 ? 3.388 6.007 -25.154 1.00 89.75 206 THR A N 1
ATOM 1663 C CA . THR A 1 206 ? 3.868 7.204 -24.446 1.00 89.75 206 THR A CA 1
ATOM 1664 C C . THR A 1 206 ? 4.712 6.833 -23.226 1.00 89.75 206 THR A C 1
ATOM 1666 O O . THR A 1 206 ? 5.847 7.305 -23.091 1.00 89.75 206 THR A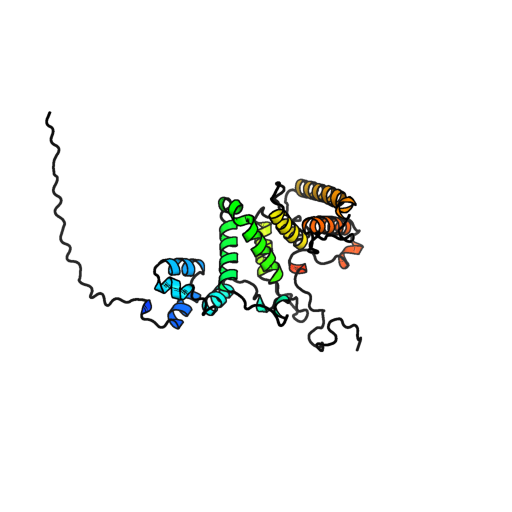 O 1
ATOM 1669 N N . ARG A 1 207 ? 4.218 5.924 -22.371 1.00 89.50 207 ARG A N 1
ATOM 1670 C CA . ARG A 1 207 ? 4.972 5.395 -21.219 1.00 89.50 207 ARG A CA 1
ATOM 1671 C C . ARG A 1 207 ? 6.279 4.737 -21.662 1.00 89.50 207 ARG A C 1
ATOM 1673 O O . ARG A 1 207 ? 7.308 4.932 -21.017 1.00 89.50 207 ARG A O 1
ATOM 1680 N N . ARG A 1 208 ? 6.271 4.029 -22.796 1.00 91.25 208 ARG A N 1
ATOM 1681 C CA . ARG A 1 208 ? 7.458 3.396 -23.383 1.00 91.25 208 ARG A CA 1
ATOM 1682 C C . ARG A 1 208 ? 8.524 4.409 -23.763 1.00 91.25 208 ARG A C 1
ATOM 1684 O O . ARG A 1 208 ? 9.679 4.263 -23.362 1.00 91.25 208 ARG A O 1
ATOM 1691 N N . LYS A 1 209 ? 8.145 5.421 -24.547 1.00 94.31 209 LYS A N 1
ATOM 1692 C CA . LYS A 1 209 ? 9.054 6.484 -24.994 1.00 94.31 209 LYS A CA 1
ATOM 1693 C C . LYS A 1 209 ? 9.654 7.203 -23.793 1.00 94.31 209 LYS A C 1
ATOM 1695 O O . LYS A 1 209 ? 10.874 7.311 -23.707 1.00 94.31 209 LYS A O 1
ATOM 1700 N N . ARG A 1 210 ? 8.817 7.603 -22.829 1.00 94.19 210 ARG A N 1
ATOM 1701 C CA . ARG A 1 210 ? 9.258 8.256 -21.589 1.00 94.19 210 ARG A CA 1
ATOM 1702 C C . ARG A 1 210 ? 10.214 7.372 -20.785 1.00 94.19 210 ARG A C 1
ATOM 1704 O O . ARG A 1 210 ? 11.280 7.838 -20.400 1.00 94.19 210 ARG A O 1
ATOM 1711 N N . GLY A 1 211 ? 9.873 6.096 -20.594 1.00 94.81 211 GLY A N 1
ATOM 1712 C CA . GLY A 1 211 ? 10.721 5.138 -19.884 1.00 94.81 211 GLY A CA 1
ATOM 1713 C C . GLY A 1 211 ? 12.092 4.971 -20.536 1.00 94.81 211 GLY A C 1
ATOM 1714 O O . GLY A 1 211 ? 13.105 5.058 -19.852 1.00 94.81 211 GLY A O 1
ATOM 1715 N N . ARG A 1 212 ? 12.152 4.820 -21.865 1.00 96.06 212 ARG A N 1
ATOM 1716 C CA . ARG A 1 212 ? 13.423 4.702 -22.603 1.00 96.06 212 ARG A CA 1
ATOM 1717 C C . ARG A 1 212 ? 14.263 5.969 -22.534 1.00 96.06 212 ARG A C 1
ATOM 1719 O O . ARG A 1 212 ? 15.458 5.880 -22.274 1.00 96.06 212 ARG A O 1
ATOM 1726 N N . LEU A 1 213 ? 13.646 7.134 -22.739 1.00 97.12 213 LEU A N 1
ATOM 1727 C CA . LEU A 1 213 ? 14.337 8.421 -22.631 1.00 97.12 213 LEU A CA 1
ATOM 1728 C C . LEU A 1 213 ? 14.932 8.616 -21.234 1.00 97.12 213 LEU A C 1
ATOM 1730 O O . LEU A 1 213 ? 16.050 9.107 -21.114 1.00 97.12 213 LEU A O 1
ATOM 1734 N N . TYR A 1 214 ? 14.219 8.193 -20.190 1.00 96.69 214 TYR A N 1
ATOM 1735 C CA . TYR A 1 214 ? 14.714 8.263 -18.821 1.00 96.69 214 TYR A CA 1
ATOM 1736 C C . TYR A 1 214 ? 15.843 7.254 -18.559 1.00 96.69 214 TYR A C 1
ATOM 1738 O O . TYR A 1 214 ? 16.911 7.629 -18.080 1.00 96.69 214 TYR A O 1
ATOM 1746 N N . VAL A 1 215 ? 15.634 5.978 -18.893 1.00 96.75 215 VAL A N 1
ATOM 1747 C CA . VAL A 1 215 ? 16.579 4.884 -18.605 1.00 96.75 215 VAL A CA 1
ATOM 1748 C C . VAL A 1 215 ? 17.879 5.018 -19.394 1.00 96.75 215 VAL A C 1
ATOM 1750 O O . VAL A 1 215 ? 18.928 4.670 -18.865 1.00 96.75 215 VAL A O 1
ATOM 1753 N N . TYR A 1 216 ? 17.842 5.519 -20.630 1.00 95.94 216 TYR A N 1
ATOM 1754 C CA . TYR A 1 216 ? 19.041 5.678 -21.464 1.00 95.94 216 TYR A CA 1
ATOM 1755 C C . TYR A 1 216 ? 19.737 7.029 -21.294 1.00 95.94 216 TYR A C 1
ATOM 1757 O O . TYR A 1 216 ? 20.801 7.257 -21.870 1.00 95.94 216 TYR A O 1
ATOM 1765 N N . ASN A 1 217 ? 19.183 7.925 -20.480 1.00 96.12 217 ASN A N 1
ATOM 1766 C CA . ASN A 1 217 ? 19.872 9.148 -20.113 1.00 96.12 217 ASN A CA 1
ATOM 1767 C C . ASN A 1 217 ? 20.886 8.866 -18.993 1.00 96.12 217 ASN A C 1
ATOM 1769 O O . ASN A 1 217 ? 20.539 8.841 -17.814 1.00 96.12 217 ASN A O 1
ATOM 1773 N N . PHE A 1 218 ? 22.161 8.709 -19.359 1.00 94.06 218 PHE A N 1
ATOM 1774 C CA . PHE A 1 218 ? 23.257 8.428 -18.419 1.00 94.06 218 PHE A CA 1
ATOM 1775 C C . PHE A 1 218 ? 23.419 9.468 -17.299 1.00 94.06 218 PHE A C 1
ATOM 1777 O O . PHE A 1 218 ? 23.965 9.149 -16.244 1.00 94.06 218 PHE A O 1
ATOM 1784 N N . ARG A 1 219 ? 22.894 10.690 -17.470 1.00 94.19 219 ARG A N 1
ATOM 1785 C CA . ARG A 1 219 ? 22.891 11.708 -16.407 1.00 94.19 219 ARG A CA 1
ATOM 1786 C C . ARG A 1 219 ? 22.107 11.261 -15.170 1.00 94.19 219 ARG A C 1
ATOM 1788 O O . ARG A 1 219 ? 22.446 11.686 -14.075 1.00 94.19 219 ARG A O 1
ATOM 1795 N N . ASN A 1 220 ? 21.128 10.369 -15.330 1.00 92.81 220 ASN A N 1
ATOM 1796 C CA . ASN A 1 220 ? 20.330 9.826 -14.226 1.00 92.81 220 ASN A CA 1
ATOM 1797 C C . ASN A 1 220 ? 21.097 8.820 -13.345 1.00 92.81 220 ASN A C 1
ATOM 1799 O O . ASN A 1 220 ? 20.586 8.416 -12.307 1.00 92.81 220 ASN A O 1
ATOM 1803 N N . TYR A 1 221 ? 22.311 8.421 -13.740 1.00 91.12 221 TYR A N 1
ATOM 1804 C CA . TYR A 1 221 ? 23.130 7.417 -13.044 1.00 91.12 221 TYR A CA 1
ATOM 1805 C C . TYR A 1 221 ? 24.411 7.995 -12.443 1.00 91.12 221 TYR A C 1
ATOM 1807 O O . TYR A 1 221 ? 25.070 7.345 -11.626 1.00 91.12 221 TYR A O 1
ATOM 1815 N N . PHE A 1 222 ? 24.791 9.202 -12.863 1.00 90.38 222 PHE A N 1
ATOM 1816 C CA . PHE A 1 222 ? 26.017 9.836 -12.405 1.00 90.38 222 PHE A CA 1
ATOM 1817 C C . PHE A 1 222 ? 25.943 10.087 -10.892 1.00 90.38 222 PHE A C 1
ATOM 1819 O O . PHE A 1 222 ? 24.991 10.695 -10.411 1.00 90.38 222 PHE A O 1
ATOM 1826 N N . GLY A 1 223 ? 26.929 9.584 -10.143 1.00 86.06 223 GLY A N 1
ATOM 1827 C CA . GLY A 1 223 ? 26.968 9.678 -8.677 1.00 86.06 223 GLY A CA 1
ATOM 1828 C C . GLY A 1 223 ? 26.132 8.637 -7.917 1.00 86.06 223 GLY A C 1
ATOM 1829 O O . GLY A 1 223 ? 26.198 8.610 -6.696 1.00 86.06 223 GLY A O 1
ATOM 1830 N N . ARG A 1 224 ? 25.403 7.743 -8.605 1.00 88.69 224 ARG A N 1
ATOM 1831 C CA . ARG A 1 224 ? 24.449 6.785 -7.995 1.00 88.69 224 ARG A CA 1
ATOM 1832 C C . ARG A 1 224 ? 24.869 5.320 -8.129 1.00 88.69 224 ARG A C 1
ATOM 1834 O O . ARG A 1 224 ? 24.037 4.434 -8.304 1.00 88.69 224 ARG A O 1
ATOM 1841 N N . HIS A 1 225 ? 26.178 5.063 -8.142 1.00 87.19 225 HIS A N 1
ATOM 1842 C CA . HIS A 1 225 ? 26.754 3.722 -8.343 1.00 87.19 225 HIS A CA 1
ATOM 1843 C C . HIS A 1 225 ? 26.211 2.982 -9.578 1.00 87.19 225 HIS A C 1
ATOM 1845 O O . HIS A 1 225 ? 26.158 1.756 -9.595 1.00 87.19 225 HIS A O 1
ATOM 1851 N N . TRP A 1 226 ? 25.802 3.726 -10.611 1.00 88.81 226 TRP A N 1
ATOM 1852 C CA . TRP A 1 226 ? 25.205 3.178 -11.831 1.00 88.81 226 TRP A CA 1
ATOM 1853 C C . TRP A 1 226 ? 23.904 2.384 -11.619 1.00 88.81 226 TRP A C 1
ATOM 1855 O O . TRP A 1 226 ? 23.512 1.612 -12.492 1.00 88.81 226 TRP A O 1
ATOM 1865 N N . GLY A 1 227 ? 23.201 2.607 -10.503 1.00 92.81 227 GLY A N 1
ATOM 1866 C CA . GLY A 1 227 ? 21.926 1.961 -10.187 1.00 92.81 227 GLY A CA 1
ATOM 1867 C C . GLY A 1 227 ? 20.778 2.948 -9.943 1.00 92.81 227 GLY A C 1
ATOM 1868 O O . GLY A 1 227 ? 20.999 4.160 -9.880 1.00 92.81 227 GLY A O 1
ATOM 1869 N N . PRO A 1 228 ? 19.539 2.442 -9.795 1.00 95.62 228 PRO A N 1
ATOM 1870 C CA . PRO A 1 228 ? 18.357 3.250 -9.513 1.00 95.62 228 PRO A CA 1
ATOM 1871 C C . PRO A 1 228 ? 18.288 3.607 -8.021 1.00 95.62 228 PRO A C 1
ATOM 1873 O O . PRO A 1 228 ? 17.351 3.234 -7.316 1.00 95.62 228 PRO A O 1
ATOM 1876 N N . PHE A 1 229 ? 19.315 4.297 -7.530 1.00 95.62 229 PHE A N 1
ATOM 1877 C CA . PHE A 1 229 ? 19.453 4.683 -6.130 1.00 95.62 229 PHE A CA 1
ATOM 1878 C C . PHE A 1 229 ? 19.426 6.199 -5.980 1.00 95.62 229 PHE A C 1
ATOM 1880 O O . PHE A 1 229 ? 19.887 6.947 -6.840 1.00 95.62 229 PHE A O 1
ATOM 1887 N N . LEU A 1 230 ? 18.882 6.652 -4.862 1.00 93.38 230 LEU A N 1
ATOM 1888 C CA . LEU A 1 230 ? 19.051 8.007 -4.368 1.00 93.38 230 LEU A CA 1
ATOM 1889 C C . LEU A 1 230 ? 20.436 8.146 -3.730 1.00 93.38 230 LEU A C 1
ATOM 1891 O O . LEU A 1 230 ? 21.051 7.157 -3.337 1.00 93.38 230 LEU A O 1
ATOM 1895 N N . ASP A 1 231 ? 20.882 9.384 -3.529 1.00 91.50 231 ASP A N 1
ATOM 1896 C CA . ASP A 1 231 ? 22.161 9.668 -2.861 1.00 91.50 231 ASP A CA 1
ATOM 1897 C C . ASP A 1 231 ? 22.184 9.158 -1.406 1.00 91.50 231 ASP A C 1
ATOM 1899 O O . ASP A 1 231 ? 23.243 8.927 -0.835 1.00 91.50 231 ASP A O 1
ATOM 1903 N N . SER A 1 232 ? 21.006 8.930 -0.811 1.00 92.50 232 SER A N 1
ATOM 1904 C CA . SER A 1 232 ? 20.859 8.296 0.503 1.00 92.50 232 SER A CA 1
ATOM 1905 C C . SER A 1 232 ? 21.068 6.775 0.497 1.00 92.50 232 SER A C 1
ATOM 1907 O O . SER A 1 232 ? 20.978 6.158 1.553 1.00 92.50 232 SER A O 1
ATOM 1909 N N . GLY A 1 233 ? 21.266 6.153 -0.668 1.00 90.75 233 GLY A N 1
ATOM 1910 C CA . GLY A 1 233 ? 21.323 4.697 -0.843 1.00 90.75 233 GLY A CA 1
ATOM 1911 C C . GLY A 1 233 ? 19.954 4.016 -0.954 1.00 90.75 233 GLY A C 1
ATOM 1912 O O . GLY A 1 233 ? 19.877 2.843 -1.310 1.00 90.75 233 GLY A O 1
ATOM 1913 N N . ASN A 1 234 ? 18.859 4.742 -0.706 1.00 93.31 234 ASN A N 1
ATOM 1914 C CA . ASN A 1 234 ? 17.505 4.216 -0.883 1.00 93.31 234 ASN A CA 1
ATOM 1915 C C . ASN A 1 234 ? 17.159 4.050 -2.368 1.00 93.31 234 ASN A C 1
ATOM 1917 O O . ASN A 1 234 ? 17.697 4.744 -3.226 1.00 93.31 234 ASN A O 1
ATOM 1921 N N . ALA A 1 235 ? 16.203 3.175 -2.669 1.00 95.44 235 ALA A N 1
ATOM 1922 C CA . ALA A 1 235 ? 15.690 2.986 -4.022 1.00 95.44 235 ALA A CA 1
ATOM 1923 C C . ALA A 1 235 ? 15.059 4.273 -4.594 1.00 95.44 235 ALA A C 1
ATOM 1925 O O . ALA A 1 235 ? 14.212 4.893 -3.949 1.00 95.44 235 ALA A O 1
ATOM 1926 N N . ASP A 1 236 ? 15.431 4.649 -5.822 1.00 96.75 236 ASP A N 1
ATOM 1927 C CA . ASP A 1 236 ? 14.746 5.669 -6.622 1.00 96.75 236 ASP A CA 1
ATOM 1928 C C . ASP A 1 236 ? 13.581 5.013 -7.377 1.00 96.75 236 ASP A C 1
ATOM 1930 O O . ASP A 1 236 ? 13.731 4.508 -8.492 1.00 96.75 236 ASP A O 1
ATOM 1934 N N . TRP A 1 237 ? 12.404 4.981 -6.750 1.00 96.81 237 TRP A N 1
ATOM 1935 C CA . TRP A 1 237 ? 11.228 4.314 -7.310 1.00 96.81 237 TRP A CA 1
ATOM 1936 C C . TRP A 1 237 ? 10.759 4.903 -8.643 1.00 96.81 237 TRP A C 1
ATOM 1938 O O . TRP A 1 237 ? 10.221 4.152 -9.453 1.00 96.81 237 TRP A O 1
ATOM 1948 N N . ILE A 1 238 ? 11.012 6.190 -8.917 1.00 96.06 238 ILE A N 1
ATOM 1949 C CA . ILE A 1 238 ? 10.720 6.807 -10.225 1.00 96.06 238 ILE A CA 1
ATOM 1950 C C . ILE A 1 238 ? 11.586 6.154 -11.307 1.00 96.06 238 ILE A C 1
ATOM 1952 O O . ILE A 1 238 ? 11.107 5.785 -12.383 1.00 96.06 238 ILE A O 1
ATOM 1956 N N . HIS A 1 239 ? 12.872 5.959 -11.012 1.00 96.56 239 HIS A N 1
ATOM 1957 C CA . HIS A 1 239 ? 13.787 5.254 -11.905 1.00 96.56 239 HIS A CA 1
ATOM 1958 C C . HIS A 1 239 ? 13.380 3.785 -12.069 1.00 96.56 239 HIS A C 1
ATOM 1960 O O . HIS A 1 239 ? 13.313 3.287 -13.196 1.00 96.56 239 HIS A O 1
ATOM 1966 N N . ILE A 1 240 ? 13.049 3.104 -10.970 1.00 96.88 240 ILE A N 1
ATOM 1967 C CA . ILE A 1 240 ? 12.600 1.704 -10.995 1.00 96.88 240 ILE A CA 1
ATOM 1968 C C . ILE A 1 240 ? 11.341 1.542 -11.851 1.00 96.88 240 ILE A C 1
ATOM 1970 O O . ILE A 1 240 ? 11.301 0.626 -12.669 1.00 96.88 240 ILE A O 1
ATOM 1974 N N . GLU A 1 241 ? 10.347 2.429 -11.741 1.00 95.62 241 GLU A N 1
ATOM 1975 C CA . GLU A 1 241 ? 9.148 2.383 -12.587 1.00 95.62 241 GLU A CA 1
ATOM 1976 C C . GLU A 1 241 ? 9.523 2.430 -14.074 1.00 95.62 241 GLU A C 1
ATOM 1978 O O . GLU A 1 241 ? 9.056 1.613 -14.871 1.00 95.62 241 GLU A O 1
ATOM 1983 N N . HIS A 1 242 ? 10.409 3.349 -14.465 1.00 96.38 242 HIS A N 1
ATOM 1984 C CA . HIS A 1 242 ? 10.865 3.448 -15.848 1.00 96.38 242 HIS A CA 1
ATOM 1985 C C . HIS A 1 242 ? 11.623 2.196 -16.314 1.00 96.38 242 HIS A C 1
ATOM 1987 O O . HIS A 1 242 ? 11.387 1.739 -17.435 1.00 96.38 242 HIS A O 1
ATOM 1993 N N . LEU A 1 243 ? 12.469 1.602 -15.465 1.00 95.88 243 LEU A N 1
ATOM 1994 C CA . LEU A 1 243 ? 13.147 0.333 -15.756 1.00 95.88 243 LEU A CA 1
ATOM 1995 C C . LEU A 1 243 ? 12.146 -0.811 -15.948 1.00 95.88 243 LEU A C 1
ATOM 1997 O O . LEU A 1 243 ? 12.192 -1.496 -16.971 1.00 95.88 243 LEU A O 1
ATOM 2001 N N . VAL A 1 244 ? 11.214 -0.988 -15.008 1.00 94.00 244 VAL A N 1
ATOM 2002 C CA . VAL A 1 244 ? 10.167 -2.019 -15.065 1.00 94.00 244 VAL A CA 1
ATOM 2003 C C . VAL A 1 244 ? 9.323 -1.859 -16.325 1.00 94.00 244 VAL A C 1
ATOM 2005 O O . VAL A 1 244 ? 9.129 -2.831 -17.052 1.00 94.00 244 VAL A O 1
ATOM 2008 N N . ASN A 1 245 ? 8.897 -0.638 -16.653 1.00 93.19 245 ASN A N 1
ATOM 2009 C CA . ASN A 1 245 ? 8.125 -0.363 -17.863 1.00 93.19 245 ASN A CA 1
ATOM 2010 C C . ASN A 1 245 ? 8.886 -0.773 -19.131 1.00 93.19 245 ASN A C 1
ATOM 2012 O O . ASN A 1 245 ? 8.323 -1.451 -19.991 1.00 93.19 245 ASN A O 1
ATOM 2016 N N . VAL A 1 246 ? 10.172 -0.420 -19.245 1.00 94.50 246 VAL A N 1
ATOM 2017 C CA . VAL A 1 246 ? 11.001 -0.814 -20.396 1.00 94.50 246 VAL A CA 1
ATOM 2018 C C . VAL A 1 246 ? 11.151 -2.335 -20.475 1.00 94.50 246 VAL A C 1
ATOM 2020 O O . VAL A 1 246 ? 10.972 -2.900 -21.556 1.00 94.50 246 VAL A O 1
ATOM 2023 N N . MET A 1 247 ? 11.434 -3.004 -19.352 1.00 92.31 247 MET A N 1
ATOM 2024 C CA . MET A 1 247 ? 11.583 -4.461 -19.300 1.00 92.31 247 MET A CA 1
ATOM 2025 C C . MET A 1 247 ? 10.288 -5.176 -19.695 1.00 92.31 247 MET A C 1
ATOM 2027 O O . MET A 1 247 ? 10.291 -5.976 -20.629 1.00 92.31 247 MET A O 1
ATOM 2031 N N . VAL A 1 248 ? 9.167 -4.845 -19.050 1.00 90.12 248 VAL A N 1
ATOM 2032 C CA . VAL A 1 248 ? 7.864 -5.476 -19.304 1.00 90.12 248 VAL A CA 1
ATOM 2033 C C . VAL A 1 248 ? 7.404 -5.235 -20.741 1.00 90.12 248 VAL A C 1
ATOM 2035 O O . VAL A 1 248 ? 6.910 -6.156 -21.391 1.00 90.12 248 VAL A O 1
ATOM 2038 N N . MET A 1 249 ? 7.584 -4.029 -21.284 1.00 90.06 249 MET A N 1
ATOM 2039 C CA . MET A 1 249 ? 7.211 -3.739 -22.673 1.00 90.06 249 MET A CA 1
ATOM 2040 C C . MET A 1 249 ? 8.080 -4.483 -23.686 1.00 90.06 249 MET A C 1
ATOM 2042 O O . MET A 1 249 ? 7.556 -4.935 -24.702 1.00 90.06 249 MET A O 1
ATOM 2046 N N . ASN A 1 250 ? 9.380 -4.640 -23.424 1.00 90.00 250 ASN A N 1
ATOM 2047 C CA . ASN A 1 250 ? 10.243 -5.458 -24.275 1.00 90.00 250 ASN A CA 1
ATOM 2048 C C . ASN A 1 250 ? 9.836 -6.942 -24.201 1.00 90.00 250 ASN A C 1
ATOM 2050 O O . ASN A 1 250 ? 9.725 -7.585 -25.241 1.00 90.00 250 ASN A O 1
ATOM 2054 N N . LEU A 1 251 ? 9.524 -7.466 -23.007 1.00 87.00 251 LEU A N 1
ATOM 2055 C CA . LEU A 1 251 ? 9.035 -8.841 -22.829 1.00 87.00 251 LEU A CA 1
ATOM 2056 C C . LEU A 1 251 ? 7.721 -9.099 -23.579 1.00 87.00 251 LEU A C 1
ATOM 2058 O O . LEU A 1 251 ? 7.566 -10.147 -24.201 1.00 87.00 251 LEU A O 1
ATOM 2062 N N . ARG A 1 252 ? 6.790 -8.134 -23.582 1.00 84.69 252 ARG A N 1
ATOM 2063 C CA . ARG A 1 252 ? 5.524 -8.222 -24.336 1.00 84.69 252 ARG A CA 1
ATOM 2064 C C . ARG A 1 252 ? 5.712 -8.297 -25.854 1.00 84.69 252 ARG A C 1
ATOM 2066 O O . ARG A 1 252 ? 4.794 -8.729 -26.540 1.00 84.69 252 ARG A O 1
ATOM 2073 N N . GLN A 1 253 ? 6.860 -7.862 -26.370 1.00 85.38 253 GLN A N 1
ATOM 2074 C CA . GLN A 1 253 ? 7.178 -7.882 -27.803 1.00 85.38 253 GLN A CA 1
ATOM 2075 C C . GLN A 1 253 ? 7.910 -9.141 -28.243 1.00 85.38 253 GLN A C 1
ATOM 2077 O O . GLN A 1 253 ? 8.065 -9.366 -29.444 1.00 85.38 253 GLN A O 1
ATOM 2082 N N . LEU A 1 254 ? 8.362 -9.959 -27.292 1.00 85.69 254 LEU A N 1
ATOM 2083 C CA . LEU A 1 254 ? 8.956 -11.238 -27.623 1.00 85.69 254 LEU A CA 1
ATOM 2084 C C . LEU A 1 254 ? 7.903 -12.155 -28.271 1.00 85.69 254 LEU A C 1
ATOM 2086 O O . LEU A 1 254 ? 6.732 -12.130 -27.877 1.00 85.69 254 LEU A O 1
ATOM 2090 N N . PRO A 1 255 ? 8.302 -12.983 -29.253 1.00 87.31 255 PRO A N 1
ATOM 2091 C CA . PRO A 1 255 ? 7.414 -13.965 -29.865 1.00 87.31 255 PRO A CA 1
ATOM 2092 C C . PRO A 1 255 ? 6.746 -14.891 -28.836 1.00 87.31 255 PRO A C 1
ATOM 2094 O O . PRO A 1 255 ? 7.279 -15.130 -27.754 1.00 87.31 255 PRO A O 1
ATOM 2097 N N . GLY A 1 256 ? 5.600 -15.482 -29.194 1.00 81.50 256 GLY A N 1
ATOM 2098 C CA . GLY A 1 256 ? 4.791 -16.307 -28.283 1.00 81.50 256 GLY A CA 1
ATOM 2099 C C . GLY A 1 256 ? 5.526 -17.483 -27.623 1.00 81.50 256 GLY A C 1
ATOM 2100 O O . GLY A 1 256 ? 5.151 -17.873 -26.523 1.00 81.50 256 GLY A O 1
ATOM 2101 N N . ILE A 1 257 ? 6.604 -17.982 -28.236 1.00 82.88 257 ILE A N 1
ATOM 2102 C CA . ILE A 1 257 ? 7.490 -19.017 -27.672 1.00 82.88 257 ILE A CA 1
ATOM 2103 C C . ILE A 1 257 ? 8.140 -18.617 -26.333 1.00 82.88 257 ILE A C 1
ATOM 2105 O O . ILE A 1 257 ? 8.592 -19.483 -25.598 1.00 82.88 257 ILE A O 1
ATOM 2109 N N . TRP A 1 258 ? 8.166 -17.325 -25.989 1.00 82.06 258 TRP A N 1
ATOM 2110 C CA . TRP A 1 258 ? 8.732 -16.817 -24.735 1.00 82.06 258 TRP A CA 1
ATOM 2111 C C . TRP A 1 258 ? 7.698 -16.690 -23.607 1.00 82.06 258 TRP A C 1
ATOM 2113 O O . TRP A 1 258 ? 8.056 -16.269 -22.510 1.00 82.06 258 TRP A O 1
ATOM 2123 N N . ARG A 1 259 ? 6.417 -17.017 -23.847 1.00 78.31 259 ARG A N 1
ATOM 2124 C CA . ARG A 1 259 ? 5.344 -16.843 -22.848 1.00 78.31 259 ARG A CA 1
ATOM 2125 C C . ARG A 1 259 ? 5.577 -17.661 -21.581 1.00 78.31 259 ARG A C 1
ATOM 2127 O O . ARG A 1 259 ? 5.302 -17.154 -20.499 1.00 78.31 259 ARG A O 1
ATOM 2134 N N . ASP A 1 260 ? 6.136 -18.860 -21.714 1.00 78.81 260 ASP A N 1
ATOM 2135 C CA . ASP A 1 260 ? 6.347 -19.776 -20.585 1.00 78.81 260 ASP A CA 1
ATOM 2136 C C . ASP A 1 260 ? 7.469 -19.325 -19.641 1.00 78.81 260 ASP A C 1
ATOM 2138 O O . ASP A 1 260 ? 7.537 -19.779 -18.502 1.00 78.81 260 ASP A O 1
ATOM 2142 N N . ILE A 1 261 ? 8.330 -18.404 -20.088 1.00 80.00 261 ILE A N 1
ATOM 2143 C CA . ILE A 1 261 ? 9.427 -17.861 -19.279 1.00 80.00 261 ILE A CA 1
ATOM 2144 C C . ILE A 1 261 ? 9.194 -16.414 -18.842 1.00 80.00 261 ILE A C 1
ATOM 2146 O O . ILE A 1 261 ? 10.080 -15.792 -18.254 1.00 80.00 261 ILE A O 1
ATOM 2150 N N . GLN A 1 262 ? 8.015 -15.852 -19.127 1.00 79.06 262 GLN A N 1
ATOM 2151 C CA . GLN A 1 262 ? 7.681 -14.528 -18.622 1.00 79.06 262 GLN A CA 1
ATOM 2152 C C . GLN A 1 262 ? 7.498 -14.592 -17.104 1.00 79.06 262 GLN A C 1
ATOM 2154 O O . GLN A 1 262 ? 6.771 -15.460 -16.608 1.00 79.06 262 GLN A O 1
ATOM 2159 N N . PRO A 1 263 ? 8.120 -13.669 -16.350 1.00 80.38 263 PRO A N 1
ATOM 2160 C CA . PRO A 1 263 ? 7.869 -13.586 -14.926 1.00 80.38 263 PRO A CA 1
ATOM 2161 C C . PRO A 1 263 ? 6.381 -13.289 -14.685 1.00 80.38 263 PRO A C 1
ATOM 2163 O O . PRO A 1 263 ? 5.746 -12.601 -15.497 1.00 80.38 263 PRO A O 1
ATOM 2166 N N . PRO A 1 264 ? 5.811 -13.782 -13.573 1.00 83.19 264 PRO A N 1
ATOM 2167 C CA . PRO A 1 264 ? 4.461 -13.405 -13.192 1.00 83.19 264 PRO A CA 1
ATOM 2168 C C . PRO A 1 264 ? 4.375 -11.878 -13.051 1.00 83.19 264 PRO A C 1
ATOM 2170 O O . PRO A 1 264 ? 5.302 -11.234 -12.564 1.00 83.19 264 PRO A O 1
ATOM 2173 N N . LEU A 1 265 ? 3.259 -11.300 -13.495 1.00 85.12 265 LEU A N 1
ATOM 2174 C CA . LEU A 1 265 ? 2.996 -9.861 -13.425 1.00 85.12 265 LEU A CA 1
ATOM 2175 C C . LEU A 1 265 ? 1.870 -9.567 -12.429 1.00 85.12 265 LEU A C 1
ATOM 2177 O O . LEU A 1 265 ? 1.010 -10.415 -12.190 1.00 85.12 265 LEU A O 1
ATOM 2181 N N . GLY A 1 266 ? 1.836 -8.331 -11.931 1.00 88.81 266 GLY A N 1
ATOM 2182 C CA . GLY A 1 266 ? 0.793 -7.833 -11.033 1.00 88.81 266 GLY A CA 1
ATOM 2183 C C . GLY A 1 266 ? 1.094 -8.070 -9.555 1.00 88.81 266 GLY A C 1
ATOM 2184 O O . GLY A 1 266 ? 2.126 -8.627 -9.191 1.00 88.81 266 GLY A O 1
ATOM 2185 N N . LEU A 1 267 ? 0.168 -7.656 -8.689 1.00 91.12 267 LEU A N 1
ATOM 2186 C CA . LEU A 1 267 ? 0.384 -7.629 -7.237 1.00 91.12 267 LEU A CA 1
ATOM 2187 C C . LEU A 1 267 ? 0.612 -9.020 -6.634 1.00 91.12 267 LEU A C 1
ATOM 2189 O O . LEU A 1 267 ? 1.362 -9.168 -5.674 1.00 91.12 267 LEU A O 1
ATOM 2193 N N . ALA A 1 268 ? 0.020 -10.062 -7.222 1.00 88.38 268 ALA A N 1
ATOM 2194 C CA . ALA A 1 268 ? 0.277 -11.436 -6.803 1.00 88.38 268 ALA A CA 1
ATOM 2195 C C . ALA A 1 268 ? 1.752 -11.847 -6.976 1.00 88.38 268 ALA A C 1
ATOM 2197 O O . ALA A 1 268 ? 2.222 -12.705 -6.231 1.00 88.38 268 ALA A O 1
ATOM 2198 N N . ALA A 1 269 ? 2.483 -11.233 -7.915 1.00 87.69 269 ALA A N 1
ATOM 2199 C CA . ALA A 1 269 ? 3.913 -11.462 -8.116 1.00 87.69 269 ALA A CA 1
ATOM 2200 C C . ALA A 1 269 ? 4.784 -10.794 -7.038 1.00 87.69 269 ALA A C 1
ATOM 2202 O O . ALA A 1 269 ? 5.938 -11.175 -6.871 1.00 87.69 269 ALA A O 1
ATOM 2203 N N . CYS A 1 270 ? 4.235 -9.834 -6.286 1.00 89.19 270 CYS A N 1
ATOM 2204 C CA . CYS A 1 270 ? 4.902 -9.227 -5.133 1.00 89.19 270 CYS A CA 1
ATOM 2205 C C . CYS A 1 270 ? 4.838 -10.113 -3.885 1.00 89.19 270 CYS A C 1
ATOM 2207 O O . CYS A 1 270 ? 5.529 -9.835 -2.907 1.00 89.19 270 CYS A O 1
ATOM 2209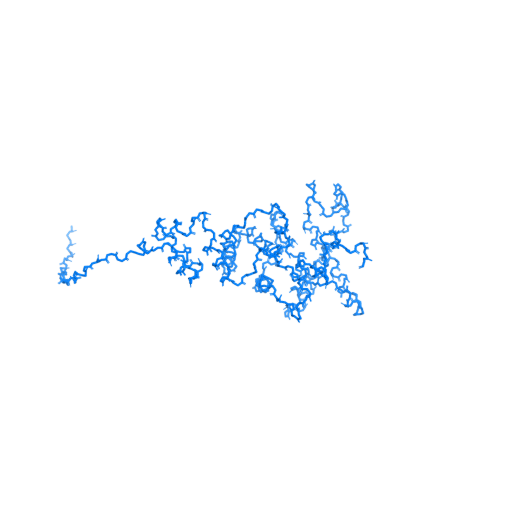 N N . ARG A 1 271 ? 4.015 -11.173 -3.897 1.00 87.56 271 ARG A N 1
ATOM 2210 C CA . ARG A 1 271 ? 3.961 -12.117 -2.784 1.00 87.56 271 ARG A CA 1
ATOM 2211 C C . ARG A 1 271 ? 5.310 -12.812 -2.657 1.00 87.56 271 ARG A C 1
ATOM 2213 O O . ARG A 1 271 ? 5.806 -13.348 -3.652 1.00 87.56 271 ARG A O 1
ATOM 2220 N N . PRO A 1 272 ? 5.870 -12.886 -1.447 1.00 82.06 272 PRO A N 1
ATOM 2221 C CA . PRO A 1 272 ? 7.116 -13.589 -1.275 1.00 82.06 272 PRO A CA 1
ATOM 2222 C C . PRO A 1 272 ? 6.973 -15.066 -1.646 1.00 82.06 272 PRO A C 1
ATOM 2224 O O . PRO A 1 272 ? 6.071 -15.768 -1.181 1.00 82.06 272 PRO A O 1
ATOM 2227 N N . PHE A 1 273 ? 7.851 -15.550 -2.515 1.00 74.38 273 PHE A N 1
ATOM 2228 C CA . PHE A 1 273 ? 7.843 -16.947 -2.911 1.00 74.38 273 PHE A CA 1
ATOM 2229 C C . PHE A 1 273 ? 8.661 -17.731 -1.885 1.00 74.38 273 PHE A C 1
ATOM 2231 O O . PHE A 1 273 ? 9.882 -17.600 -1.832 1.00 74.38 273 PHE A O 1
ATOM 2238 N N . SER A 1 274 ? 8.000 -18.529 -1.039 1.00 57.56 274 SER A N 1
ATOM 2239 C CA . SER A 1 274 ? 8.731 -19.597 -0.353 1.00 57.56 274 SER A CA 1
ATOM 2240 C C . SER A 1 274 ? 9.140 -20.578 -1.444 1.00 57.56 274 SER A C 1
ATOM 2242 O O . SER A 1 274 ? 8.286 -20.976 -2.242 1.00 57.56 274 SER A O 1
ATOM 2244 N N . ALA A 1 275 ? 10.433 -20.877 -1.582 1.00 56.59 275 ALA A N 1
ATOM 2245 C CA . ALA A 1 275 ? 10.898 -21.773 -2.633 1.00 56.59 275 ALA A CA 1
ATOM 2246 C C . ALA A 1 275 ? 10.047 -23.065 -2.627 1.00 56.59 275 ALA A C 1
ATOM 2248 O O . ALA A 1 275 ? 9.517 -23.446 -1.577 1.00 56.59 275 ALA A O 1
ATOM 2249 N N . PRO A 1 276 ? 9.829 -23.727 -3.784 1.00 49.03 276 PRO A N 1
ATOM 2250 C CA . PRO A 1 276 ? 8.716 -24.664 -3.976 1.00 49.03 276 PRO A CA 1
ATOM 2251 C C . PRO A 1 276 ? 8.686 -25.901 -3.058 1.00 49.03 276 PRO A C 1
ATOM 2253 O O . PRO A 1 276 ? 7.836 -26.769 -3.234 1.00 49.03 276 PRO A O 1
ATOM 2256 N N . MET A 1 277 ? 9.596 -26.029 -2.092 1.00 50.69 277 MET A N 1
ATOM 2257 C CA . MET A 1 277 ? 9.800 -27.220 -1.279 1.00 50.69 277 MET A CA 1
ATOM 2258 C C . MET A 1 277 ? 10.153 -26.951 0.202 1.00 50.69 277 MET A C 1
ATOM 2260 O O . MET A 1 277 ? 10.543 -27.888 0.901 1.00 50.69 277 MET A O 1
ATOM 2264 N N . ASN A 1 278 ? 9.908 -25.740 0.722 1.00 46.56 278 ASN A N 1
ATOM 2265 C CA . ASN A 1 278 ? 10.292 -25.281 2.076 1.00 46.56 278 ASN A CA 1
ATOM 2266 C C . ASN A 1 278 ? 9.677 -26.028 3.274 1.00 46.56 278 ASN A C 1
ATOM 2268 O O . ASN A 1 278 ? 9.977 -25.717 4.419 1.00 46.56 278 ASN A O 1
ATOM 2272 N N . GLY A 1 279 ? 8.853 -27.055 3.072 1.00 49.66 279 GLY A N 1
ATOM 2273 C CA . GLY A 1 279 ? 8.368 -27.878 4.185 1.00 49.66 279 GLY A CA 1
ATOM 2274 C C . GLY A 1 279 ? 9.324 -29.002 4.611 1.00 49.66 279 GLY A C 1
ATOM 2275 O O . GLY A 1 279 ? 8.850 -29.987 5.178 1.00 49.66 279 GLY A O 1
ATOM 2276 N N . ARG A 1 280 ? 10.611 -28.935 4.237 1.00 48.03 280 ARG A N 1
ATOM 2277 C CA . ARG A 1 280 ? 11.685 -29.870 4.641 1.00 48.03 280 ARG A CA 1
ATOM 2278 C C . ARG A 1 280 ? 13.036 -29.184 4.902 1.00 48.03 280 ARG A C 1
ATOM 2280 O O . ARG A 1 280 ? 14.017 -29.880 5.130 1.00 48.03 280 ARG A O 1
ATOM 2287 N N . GLU A 1 281 ? 13.111 -27.859 4.840 1.00 53.47 281 GLU A N 1
ATOM 2288 C CA . GLU A 1 281 ? 14.397 -27.161 4.899 1.00 53.47 281 GLU A CA 1
ATOM 2289 C C . GLU A 1 281 ? 14.839 -26.962 6.346 1.00 53.47 281 GLU A C 1
ATOM 2291 O O . GLU A 1 281 ? 14.088 -26.479 7.192 1.00 53.47 281 GLU A O 1
ATOM 2296 N N . THR A 1 282 ? 16.071 -27.369 6.637 1.00 54.72 282 THR A N 1
ATOM 2297 C CA . THR A 1 282 ? 16.760 -26.963 7.856 1.00 54.72 282 THR A CA 1
ATOM 2298 C C . THR A 1 282 ? 17.051 -25.461 7.766 1.00 54.72 282 THR A C 1
ATOM 2300 O O . THR A 1 282 ? 17.412 -24.999 6.682 1.00 54.72 282 THR A O 1
ATOM 2303 N N . PRO A 1 283 ? 16.967 -24.690 8.868 1.00 59.53 283 PRO A N 1
ATOM 2304 C CA . PRO A 1 283 ? 17.218 -23.239 8.881 1.00 59.53 283 PRO A CA 1
ATOM 2305 C C . PRO A 1 283 ? 18.546 -22.788 8.243 1.00 59.53 283 PRO A C 1
ATOM 2307 O O . PRO A 1 283 ? 18.729 -21.612 7.951 1.00 59.53 283 PRO A O 1
ATOM 2310 N N . THR A 1 284 ? 19.480 -23.716 8.043 1.00 64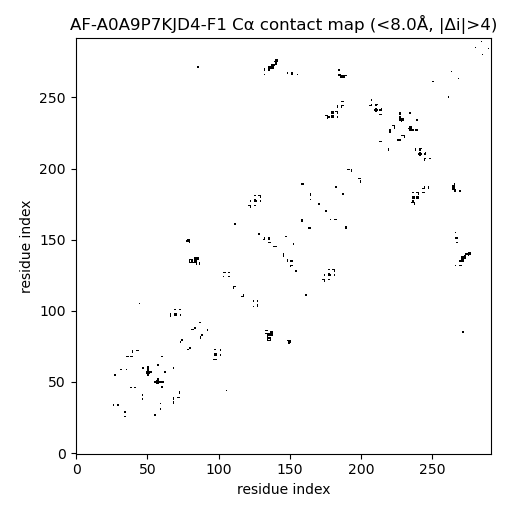.50 284 THR A N 1
ATOM 2311 C CA . THR A 1 284 ? 20.828 -23.491 7.527 1.00 64.50 284 THR A CA 1
ATOM 2312 C C . THR A 1 284 ? 20.949 -23.451 5.999 1.00 64.50 284 THR A C 1
ATOM 2314 O O . THR A 1 284 ? 21.913 -22.862 5.527 1.00 64.50 284 THR A O 1
ATOM 2317 N N . ASP A 1 285 ? 20.011 -24.005 5.216 1.00 61.78 285 ASP A N 1
ATOM 2318 C CA . ASP A 1 285 ? 20.143 -24.109 3.742 1.00 61.78 285 ASP A CA 1
ATOM 2319 C C . ASP A 1 285 ? 18.921 -23.550 2.990 1.00 61.78 285 ASP A C 1
ATOM 2321 O O . ASP A 1 285 ? 18.298 -24.197 2.149 1.00 61.78 285 ASP A O 1
ATOM 2325 N N . TRP A 1 286 ? 18.566 -22.305 3.309 1.00 58.78 286 TRP A N 1
ATOM 2326 C CA . TRP A 1 286 ? 17.424 -21.579 2.732 1.00 58.78 286 TRP A CA 1
ATOM 2327 C C . TRP A 1 286 ? 17.552 -21.285 1.225 1.00 58.78 286 TRP A C 1
ATOM 2329 O O . TRP A 1 286 ? 16.571 -20.917 0.580 1.00 58.78 286 TRP A O 1
ATOM 2339 N N . ALA A 1 287 ? 18.756 -21.423 0.664 1.00 61.03 287 ALA A N 1
ATOM 2340 C CA . ALA A 1 287 ? 19.043 -21.190 -0.750 1.00 61.03 287 ALA A CA 1
ATOM 2341 C C . ALA A 1 287 ? 19.371 -22.482 -1.522 1.00 61.03 287 ALA A C 1
ATOM 2343 O O . ALA A 1 287 ? 19.635 -22.414 -2.723 1.00 61.03 287 ALA A O 1
ATOM 2344 N N . ARG A 1 288 ? 19.343 -23.651 -0.859 1.00 57.66 288 ARG A N 1
ATOM 2345 C CA . ARG A 1 288 ? 19.733 -24.956 -1.427 1.00 57.66 288 ARG A CA 1
ATOM 2346 C C . ARG A 1 288 ? 21.109 -24.950 -2.086 1.00 57.66 288 ARG A C 1
ATOM 2348 O O . ARG A 1 288 ? 21.342 -25.667 -3.060 1.00 57.66 288 ARG A O 1
ATOM 2355 N N . VAL A 1 289 ? 22.019 -24.125 -1.575 1.00 62.91 289 VAL A N 1
ATOM 2356 C CA . VAL A 1 289 ? 23.385 -24.038 -2.107 1.00 62.91 289 VAL A CA 1
ATOM 2357 C C . VAL A 1 289 ? 24.172 -25.283 -1.696 1.00 62.91 289 VAL A C 1
ATOM 2359 O O . VAL A 1 289 ? 25.090 -25.683 -2.407 1.00 62.91 289 VAL A O 1
ATOM 2362 N N . GLU A 1 290 ? 23.783 -25.941 -0.596 1.00 67.06 290 GLU A N 1
ATOM 2363 C CA . GLU A 1 290 ? 24.490 -27.115 -0.074 1.00 67.06 290 GLU A CA 1
AT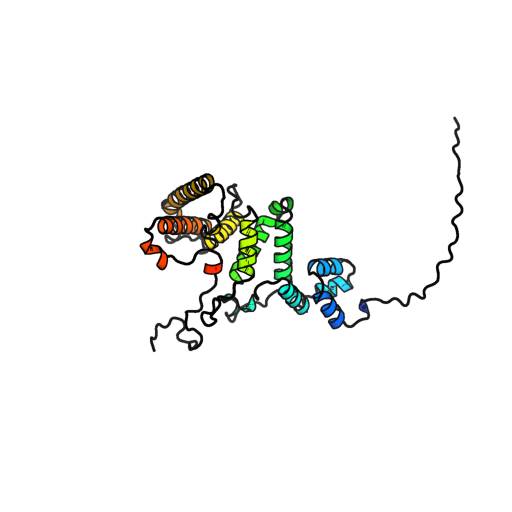OM 2364 C C . GLU A 1 290 ? 24.080 -28.448 -0.729 1.00 67.06 290 GLU A C 1
ATOM 2366 O O . GLU A 1 290 ? 24.784 -29.442 -0.555 1.00 67.06 290 GLU A O 1
ATOM 2371 N N . GLY A 1 291 ? 22.999 -28.477 -1.521 1.00 49.09 291 GLY A N 1
ATOM 2372 C CA . GLY A 1 291 ? 22.715 -29.546 -2.490 1.00 49.09 291 GLY A CA 1
ATOM 2373 C C . GLY A 1 291 ? 22.664 -30.984 -1.947 1.00 49.09 291 GLY A C 1
ATOM 2374 O O . GLY A 1 291 ? 23.178 -31.883 -2.614 1.00 49.09 291 GLY A O 1
ATOM 2375 N N . LYS A 1 292 ? 22.073 -31.219 -0.768 1.00 47.62 292 LYS A N 1
ATOM 2376 C CA . LYS A 1 292 ? 21.879 -32.578 -0.219 1.00 47.62 292 LYS A CA 1
ATOM 2377 C C . LYS A 1 292 ? 20.598 -33.260 -0.690 1.00 47.62 292 LYS A C 1
ATOM 2379 O O . LYS A 1 292 ? 19.540 -32.592 -0.728 1.00 47.62 292 LYS A O 1
#

Radius of gyration: 27.69 Å; Cα contacts (8 Å, |Δi|>4): 234; chains: 1; bounding box: 80×87×67 Å

InterPro domains:
  IPR001810 F-box domain [PS50181] (24-73)
  IPR036047 F-box-like domain superfamily [SSF81383] (25-100)

Solvent-accessible surface area (backbone atoms only — not comparable to full-atom values): 17681 Å² total; per-residue (Å²): 134,92,81,90,85,82,88,79,87,75,81,80,79,83,72,82,71,79,83,68,81,75,75,76,85,52,79,84,75,54,58,67,71,57,52,46,58,54,50,52,74,45,57,66,68,55,46,56,55,48,23,73,76,39,72,64,42,31,46,70,71,62,38,84,88,57,50,61,57,33,43,52,38,38,57,72,68,58,51,58,64,49,79,56,5,72,73,50,74,46,93,82,55,74,83,83,59,32,52,59,56,42,50,50,53,51,52,37,54,53,31,69,77,36,69,89,51,36,82,85,41,46,64,60,42,47,47,48,54,51,50,48,54,60,30,30,47,50,48,64,67,86,49,99,58,80,76,77,55,40,45,47,55,51,51,53,50,50,56,70,78,37,69,75,85,72,68,84,67,94,62,60,68,72,46,43,33,47,52,20,43,55,50,38,50,31,54,68,54,76,64,78,70,54,92,49,60,68,59,43,50,54,50,52,53,50,52,43,52,53,16,47,58,54,69,72,36,64,77,77,26,68,91,26,89,75,40,59,37,38,91,86,70,44,77,29,28,52,51,44,24,26,47,47,50,44,51,52,56,53,58,70,68,50,61,78,90,51,60,90,74,54,76,77,65,19,58,73,54,63,30,46,73,52,62,84,63,66,94,74,61,58,95,86,48,88,79,58,80,80,73,127